Protein AF-A0A3A4PNX0-F1 (afdb_monomer)

Mean predicted aligned error: 12.11 Å

Nearest PDB structures (foldseek):
  3eq5-assembly1_A  TM=4.734E-01  e=1.212E+00  Homo sapiens
  7uhy-assembly1_B-2  TM=4.200E-01  e=1.781E+00  Homo sapiens
  4wan-assembly1_G  TM=3.927E-01  e=2.619E+00  Saccharomyces cerevisiae S288C
  2yqr-assembly1_A  TM=3.096E-01  e=2.026E+00  Homo sapiens
  1sbx-assembly1_A  TM=4.360E-01  e=8.317E+00  Homo sapiens

Solvent-accessible surface area (backbone atoms only — not comparable to full-atom values): 13296 Å² total; per-residue (Å²): 134,84,82,80,68,75,83,49,71,48,25,60,83,48,73,45,55,38,94,87,76,58,50,72,48,48,61,33,81,54,64,47,43,87,88,80,65,46,74,56,54,49,80,83,66,60,54,62,58,41,60,78,61,77,64,89,29,82,66,78,60,69,53,22,66,61,51,82,49,56,35,94,85,77,64,47,67,40,47,61,20,78,53,66,31,37,78,85,79,61,50,73,59,59,69,67,78,76,51,76,82,60,68,61,37,58,50,80,82,73,48,99,79,72,73,61,67,69,64,49,51,53,53,32,53,71,66,50,41,34,37,47,79,38,42,87,81,50,46,46,80,77,67,71,45,85,70,82,62,99,78,68,63,75,40,44,31,29,45,49,68,38,49,45,40,50,33,36,51,54,42,54,49,50,54,59,55,60,61,48,60,73,61,62,71,61,54,62,43,64,35,92,87,80,63,50,80,33,60,58,89,53,64,43,33,87,86,79,60,49,69,62,82,80,128

Secondary structure (DSSP, 8-state):
-PPP-TT-SSPPS--PBPTTT--B-TT-SSSB-TTT-PBP-HHHH--TTS--S--S--S--SSPP----B-TTT--B-TT-SSSB-TTT--B--GGGGSPSSSEEEGGGT-SSPPPHHHHHHHHHHTT---EEE-TTTHHHHH--S---TT---EEEEEGGGHHHHHHHHHHHHHHHHHHHHHHTS--EE-TTT--EE-TT-SB-TTT--B----

pLDDT: mean 84.76, std 14.97, range [39.75, 97.25]

Structure (mmCIF, N/CA/C/O backbone):
data_AF-A0A3A4PNX0-F1
#
_entry.id   AF-A0A3A4PNX0-F1
#
loop_
_atom_site.group_PDB
_atom_site.id
_atom_site.type_symbol
_atom_site.label_atom_id
_atom_site.label_alt_id
_atom_site.label_comp_id
_atom_site.label_asym_id
_atom_site.label_entity_id
_atom_site.label_seq_id
_atom_site.pdbx_PDB_ins_code
_atom_site.Cartn_x
_atom_site.Cartn_y
_atom_site.Cartn_z
_atom_site.occupancy
_atom_site.B_iso_or_equiv
_atom_site.auth_seq_id
_atom_site.auth_comp_id
_atom_site.auth_asym_id
_atom_site.auth_atom_id
_atom_site.pdbx_PDB_model_num
ATOM 1 N N . MET A 1 1 ? -4.055 12.394 -3.601 1.00 55.16 1 MET A N 1
ATOM 2 C CA . MET A 1 1 ? -4.062 11.804 -2.248 1.00 55.16 1 MET A CA 1
ATOM 3 C C . MET A 1 1 ? -5.503 11.548 -1.866 1.00 55.16 1 MET A C 1
ATOM 5 O O . MET A 1 1 ? -6.307 12.467 -1.974 1.00 55.16 1 MET A O 1
ATOM 9 N N . ILE A 1 2 ? -5.838 10.308 -1.517 1.00 64.88 2 ILE A N 1
ATOM 10 C CA . ILE A 1 2 ? -7.150 9.980 -0.953 1.00 64.88 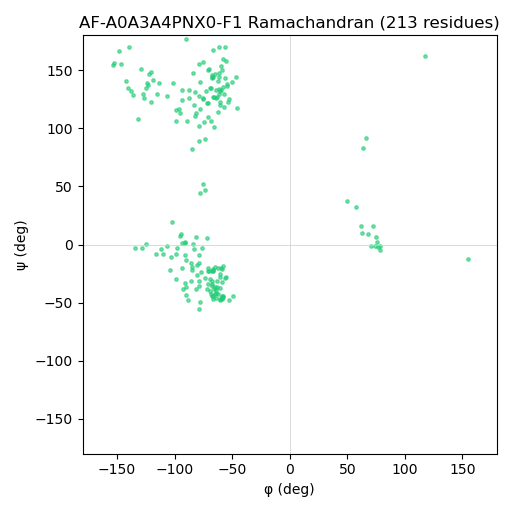2 ILE A CA 1
ATOM 11 C C . ILE A 1 2 ? -7.089 10.414 0.513 1.00 64.88 2 ILE A C 1
ATOM 13 O O . ILE A 1 2 ? -6.251 9.915 1.253 1.00 64.88 2 ILE A O 1
ATOM 17 N N . SER A 1 3 ? -7.912 11.382 0.910 1.00 74.31 3 SER A N 1
ATOM 18 C CA . SER A 1 3 ? -8.043 11.790 2.311 1.00 74.31 3 SER A CA 1
ATOM 19 C C . SER A 1 3 ? -9.251 11.061 2.887 1.00 74.31 3 SER A C 1
ATOM 21 O O . SER A 1 3 ? -10.361 11.224 2.382 1.00 74.31 3 SER A O 1
ATOM 23 N N . ILE A 1 4 ? -9.018 10.199 3.877 1.00 82.94 4 ILE A N 1
ATOM 24 C CA . ILE A 1 4 ? -10.079 9.513 4.615 1.00 82.94 4 ILE A CA 1
ATOM 25 C C . ILE A 1 4 ? -10.386 10.360 5.848 1.00 82.94 4 ILE A C 1
ATOM 27 O O . ILE A 1 4 ? -9.489 10.652 6.636 1.00 82.94 4 ILE A O 1
ATOM 31 N N . ASP A 1 5 ? -11.647 10.751 6.016 1.00 88.44 5 ASP A N 1
ATOM 32 C CA . ASP A 1 5 ? -12.107 11.389 7.247 1.00 88.44 5 ASP A CA 1
ATOM 33 C C . ASP A 1 5 ? -12.336 10.310 8.314 1.00 88.44 5 ASP A C 1
ATOM 35 O O . ASP A 1 5 ? -13.336 9.592 8.282 1.00 88.44 5 ASP A O 1
ATOM 39 N N . LEU A 1 6 ? -11.392 10.175 9.252 1.00 87.06 6 LEU A N 1
ATOM 40 C CA . LEU A 1 6 ? -11.465 9.195 10.344 1.00 87.06 6 LEU A CA 1
ATOM 41 C C . LEU A 1 6 ? -12.666 9.422 11.276 1.00 87.06 6 LEU A C 1
ATOM 43 O O . LEU A 1 6 ? -13.089 8.487 11.954 1.00 87.06 6 LEU A O 1
ATOM 47 N N . TYR A 1 7 ? -13.235 10.631 11.285 1.00 90.50 7 TYR A N 1
ATOM 48 C CA . TYR A 1 7 ? -14.398 11.002 12.091 1.00 90.50 7 TYR A CA 1
ATOM 49 C C . TYR A 1 7 ? -15.691 11.039 11.262 1.00 90.50 7 TYR A C 1
ATOM 51 O O . TYR A 1 7 ? -16.684 11.656 11.665 1.00 90.50 7 TYR A O 1
ATOM 59 N N . GLN A 1 8 ? -15.703 10.378 10.100 1.00 91.44 8 GLN A N 1
ATOM 60 C CA . GLN A 1 8 ? -16.894 10.268 9.271 1.00 91.44 8 GLN A CA 1
ATOM 61 C C . GLN A 1 8 ? -18.037 9.571 10.026 1.00 91.44 8 GLN A C 1
ATOM 63 O O . GLN A 1 8 ? -17.878 8.487 10.589 1.00 91.44 8 GLN A O 1
ATOM 68 N N . LEU A 1 9 ? -19.230 10.173 9.951 1.00 90.69 9 LEU A N 1
ATOM 69 C CA . LEU A 1 9 ? -20.482 9.602 10.443 1.00 90.69 9 LEU A CA 1
ATOM 70 C C . LEU A 1 9 ? -21.496 9.417 9.294 1.00 90.69 9 LEU A C 1
ATOM 72 O O . LEU A 1 9 ? -21.605 10.298 8.438 1.00 90.69 9 LEU A O 1
ATOM 76 N N . PRO A 1 10 ? -22.283 8.324 9.278 1.00 91.31 10 PRO A N 1
ATOM 77 C CA . PRO A 1 10 ? -22.166 7.163 10.162 1.00 91.31 10 PRO A CA 1
ATOM 78 C C . PRO A 1 10 ? -20.812 6.460 9.987 1.00 91.31 10 PRO A C 1
ATOM 80 O O . PRO A 1 10 ? -20.264 6.474 8.885 1.00 91.31 10 PRO A O 1
ATOM 83 N N . ILE A 1 11 ? -20.283 5.875 11.069 1.00 89.31 11 ILE A N 1
ATOM 84 C CA . ILE A 1 11 ? -18.974 5.203 11.059 1.00 89.31 11 ILE A CA 1
ATOM 85 C C . ILE A 1 11 ? -18.976 4.171 9.919 1.00 89.31 11 ILE A C 1
ATOM 87 O O . ILE A 1 11 ? -19.865 3.311 9.899 1.00 89.31 11 ILE A O 1
ATOM 91 N N . PRO A 1 12 ? -18.043 4.232 8.953 1.00 88.50 12 PRO A N 1
ATOM 92 C CA . PRO A 1 12 ? -18.020 3.284 7.846 1.00 88.50 12 PRO A CA 1
ATOM 93 C C . PRO A 1 12 ? -17.816 1.837 8.314 1.00 88.50 12 PRO A C 1
ATOM 95 O O . PRO A 1 12 ? -17.490 1.567 9.470 1.00 88.50 12 PRO A O 1
ATOM 98 N N . ALA A 1 13 ? -17.994 0.878 7.405 1.00 86.94 13 ALA A N 1
ATOM 99 C CA . ALA A 1 13 ? -17.835 -0.550 7.691 1.00 86.94 13 ALA A CA 1
ATOM 100 C C . ALA A 1 13 ? -16.356 -0.978 7.813 1.00 86.94 13 ALA A C 1
ATOM 102 O O . ALA A 1 13 ? -15.910 -1.920 7.164 1.00 86.94 13 ALA A O 1
ATOM 103 N N . TRP A 1 14 ? -15.589 -0.278 8.649 1.00 85.00 14 TRP A N 1
ATOM 104 C CA . TRP A 1 14 ? -14.174 -0.541 8.922 1.00 85.00 14 TRP A CA 1
ATOM 105 C C . TRP A 1 14 ? -13.948 -1.746 9.843 1.00 85.00 14 TRP A C 1
ATOM 107 O O . TRP A 1 14 ? -12.806 -2.114 10.104 1.00 85.00 14 TRP A O 1
ATOM 117 N N . ASN A 1 15 ? -15.024 -2.372 10.334 1.00 86.19 15 ASN A N 1
ATOM 118 C CA . ASN A 1 15 ? -15.002 -3.526 11.235 1.00 86.19 15 ASN A CA 1
ATOM 119 C C . ASN A 1 15 ? -14.232 -3.266 12.538 1.00 86.19 15 ASN A C 1
ATOM 121 O O . ASN A 1 15 ? -13.639 -4.176 13.111 1.00 86.19 15 ASN A O 1
ATOM 125 N N . LEU A 1 16 ? -14.264 -2.023 13.025 1.00 88.81 16 LEU A N 1
ATOM 126 C CA . LEU A 1 16 ? -13.600 -1.634 14.265 1.00 88.81 16 LEU A CA 1
ATOM 127 C C . LEU A 1 16 ? -14.399 -2.137 15.477 1.00 88.81 16 LEU A C 1
ATOM 129 O O . LEU A 1 16 ? -15.592 -1.827 15.588 1.00 88.81 16 LEU A O 1
ATOM 133 N N . PRO A 1 17 ? -13.783 -2.884 16.407 1.00 91.75 17 PRO A N 1
ATOM 134 C CA . PRO A 1 17 ? -14.402 -3.212 17.681 1.00 91.75 17 PRO A CA 1
ATOM 135 C C . PRO A 1 17 ? -14.195 -2.083 18.702 1.00 91.75 17 PRO A C 1
ATOM 137 O O . PRO A 1 17 ? -13.160 -1.421 18.740 1.00 91.75 17 PRO A O 1
ATOM 140 N N . CYS A 1 18 ? -15.162 -1.881 19.595 1.00 91.69 18 CYS A N 1
ATOM 141 C CA . CYS A 1 18 ? -14.997 -0.989 20.737 1.00 91.69 18 CYS A CA 1
ATOM 142 C C . CYS A 1 18 ? -13.888 -1.523 21.666 1.00 91.69 18 CYS A C 1
ATOM 144 O O . CYS A 1 18 ? -14.029 -2.644 22.162 1.00 91.69 18 CYS A O 1
ATOM 146 N N . PRO A 1 19 ? -12.866 -0.726 22.033 1.00 91.50 19 PRO A N 1
ATOM 147 C CA . PRO A 1 19 ? -11.743 -1.202 22.852 1.00 91.50 19 PRO A CA 1
ATOM 148 C C . PRO A 1 19 ? -12.153 -1.616 24.275 1.00 91.50 19 PRO A C 1
ATOM 150 O O . PRO A 1 19 ? -11.433 -2.349 24.942 1.00 91.50 19 PRO A O 1
ATOM 153 N N . LYS A 1 20 ? -13.315 -1.155 24.761 1.00 93.62 20 LYS A N 1
ATOM 154 C CA . LYS A 1 20 ? -13.809 -1.458 26.113 1.00 93.62 20 LYS A CA 1
ATOM 155 C C . LYS A 1 20 ? -14.681 -2.713 26.187 1.00 93.62 20 LYS A C 1
ATOM 157 O O . LYS A 1 20 ? -14.673 -3.391 27.206 1.00 93.62 20 LYS A O 1
ATOM 162 N N . CYS A 1 21 ? -15.500 -2.974 25.169 1.00 94.56 21 CYS A N 1
ATOM 163 C CA . CYS A 1 21 ? -16.540 -4.015 25.235 1.00 94.56 21 CYS A CA 1
ATOM 164 C C . CYS A 1 21 ? -16.616 -4.921 24.000 1.00 94.56 21 CYS A C 1
ATOM 166 O O . CYS A 1 21 ? -17.428 -5.837 23.981 1.00 94.56 21 CYS A O 1
ATOM 168 N N . GLY A 1 22 ? -15.812 -4.666 22.965 1.00 92.00 22 GLY A N 1
ATOM 169 C CA . GLY A 1 22 ? -15.786 -5.459 21.735 1.00 92.00 22 GLY A CA 1
ATOM 170 C C . GLY A 1 22 ? -16.941 -5.208 20.759 1.00 92.00 22 GLY A C 1
ATOM 171 O O . GLY A 1 22 ? -16.944 -5.800 19.687 1.00 92.00 22 GLY A O 1
ATOM 172 N N . TYR A 1 23 ? -17.905 -4.335 21.081 1.00 92.12 23 TYR A N 1
ATOM 173 C CA . TYR A 1 23 ? -19.038 -4.029 20.194 1.00 92.12 23 TYR A CA 1
ATOM 174 C C . TYR A 1 23 ? -18.578 -3.505 18.822 1.00 92.12 23 TYR A C 1
ATOM 176 O O . TYR A 1 23 ? -17.711 -2.635 18.759 1.00 92.12 23 TYR A O 1
ATOM 184 N N . CYS A 1 24 ? -19.178 -4.002 17.736 1.00 92.62 24 CYS A N 1
ATOM 185 C CA . CYS A 1 24 ? -18.841 -3.604 16.367 1.00 92.62 24 CYS A CA 1
ATOM 186 C C . CYS A 1 24 ? -19.339 -2.185 16.059 1.00 92.62 24 CYS A C 1
ATOM 188 O O . CYS A 1 24 ? -20.533 -1.907 16.132 1.00 92.62 24 CYS A O 1
ATOM 190 N N . LEU A 1 25 ? -18.430 -1.285 15.690 1.00 92.62 25 LEU A N 1
ATOM 191 C CA . LEU A 1 25 ? -18.717 0.145 15.548 1.00 92.62 25 LEU A CA 1
ATOM 192 C C . LEU A 1 25 ? -19.326 0.539 14.189 1.00 92.62 25 LEU A C 1
ATOM 194 O O . LEU A 1 25 ? -19.613 1.714 13.967 1.00 92.62 25 LEU A O 1
ATOM 198 N N . ASN A 1 26 ? -19.547 -0.422 13.291 1.00 92.56 26 ASN A N 1
ATOM 199 C CA . ASN A 1 26 ? -20.039 -0.179 11.935 1.00 92.56 26 ASN A CA 1
ATOM 200 C C . ASN A 1 26 ? -21.426 0.490 11.928 1.00 92.56 26 ASN A C 1
ATOM 202 O O . ASN A 1 26 ? -22.365 0.029 12.576 1.00 92.56 26 ASN A O 1
ATOM 206 N N . GLY A 1 27 ? -21.572 1.550 11.135 1.00 92.19 27 GLY A N 1
ATOM 207 C CA . GLY A 1 27 ? -22.839 2.240 10.891 1.00 92.19 27 GLY A CA 1
ATOM 208 C C . GLY A 1 27 ? -23.327 3.122 12.041 1.00 92.19 27 GLY A C 1
ATOM 209 O O . GLY A 1 27 ? -24.443 3.639 11.972 1.00 92.19 27 GLY A O 1
ATOM 210 N N . LEU A 1 28 ? -22.533 3.310 13.102 1.00 91.94 28 LEU A N 1
ATOM 211 C CA . LEU A 1 28 ? -22.957 4.124 14.237 1.00 91.94 28 LEU A CA 1
ATOM 212 C C . LEU A 1 28 ? -23.064 5.608 13.849 1.00 91.94 28 LEU A C 1
ATOM 214 O O . LEU A 1 28 ? -22.139 6.152 13.250 1.00 91.94 28 LEU A O 1
ATOM 218 N N . PRO A 1 29 ? -24.144 6.311 14.236 1.00 94.81 29 PRO A N 1
ATOM 219 C CA . PRO A 1 29 ? -24.337 7.727 13.919 1.00 94.81 29 PRO A CA 1
ATOM 220 C C . PRO A 1 29 ? -23.576 8.670 14.867 1.00 94.81 29 PRO A C 1
ATOM 222 O O . PRO A 1 29 ? -23.787 9.878 14.825 1.00 94.81 29 PRO A O 1
ATOM 225 N N . SER A 1 30 ? -22.742 8.141 15.770 1.00 94.88 30 SER A N 1
ATOM 226 C CA . SER A 1 30 ? -21.960 8.934 16.723 1.00 94.88 30 SER A CA 1
ATOM 227 C C . SER A 1 30 ? -20.688 8.205 17.154 1.00 94.88 30 SER A C 1
ATOM 229 O O . SER A 1 30 ? -20.677 6.976 17.215 1.00 94.88 30 SER A O 1
ATOM 231 N N . HIS A 1 31 ? -19.665 8.956 17.570 1.00 94.31 31 HIS A N 1
ATOM 232 C CA . HIS A 1 31 ? -18.422 8.440 18.165 1.00 94.31 31 HIS A CA 1
ATOM 233 C C . HIS A 1 31 ? -18.593 8.026 19.637 1.00 94.31 31 HIS A C 1
ATOM 235 O O . HIS A 1 31 ? -17.789 8.352 20.512 1.00 94.31 31 HIS A O 1
ATOM 241 N N . ARG A 1 32 ? -19.684 7.324 19.944 1.00 96.06 32 ARG A N 1
ATOM 242 C CA . ARG A 1 32 ? -19.970 6.784 21.272 1.00 96.06 32 ARG A CA 1
ATOM 243 C C . ARG A 1 32 ? -20.489 5.363 21.127 1.00 96.06 32 ARG A C 1
ATOM 245 O O . ARG A 1 32 ? -21.437 5.117 20.387 1.00 96.06 32 ARG A O 1
ATOM 252 N N . CYS A 1 33 ? -19.882 4.436 21.860 1.00 95.75 33 CYS A N 1
ATOM 253 C CA . CYS A 1 33 ? -20.341 3.054 21.875 1.00 95.75 33 CYS A CA 1
ATOM 254 C C . CYS A 1 33 ? -21.741 2.966 22.518 1.00 95.75 33 CYS A C 1
ATOM 256 O O . CYS A 1 33 ? -21.900 3.449 23.646 1.00 95.75 33 CYS A O 1
ATOM 258 N N . PRO A 1 34 ? -22.737 2.347 21.855 1.00 95.88 34 PRO A N 1
ATOM 259 C CA . PRO A 1 34 ? -24.092 2.227 22.394 1.00 95.88 34 PRO A CA 1
ATOM 260 C C . PRO A 1 34 ? -24.171 1.282 23.601 1.00 95.88 34 PRO A C 1
ATOM 262 O O . PRO A 1 34 ? -24.989 1.506 24.484 1.00 95.88 34 PRO A O 1
ATOM 265 N N . GLU A 1 35 ? -23.296 0.276 23.672 1.00 96.25 35 GLU A N 1
ATOM 266 C CA . GLU A 1 35 ? -23.299 -0.721 24.751 1.00 96.25 35 GLU A CA 1
ATOM 267 C C . GLU A 1 35 ? -22.678 -0.184 26.046 1.00 96.25 35 GLU A C 1
ATOM 269 O O . GLU A 1 35 ? -23.250 -0.294 27.126 1.00 96.25 35 GLU A O 1
ATOM 274 N N . CYS A 1 36 ? -21.487 0.416 25.964 1.00 96.38 36 CYS A N 1
ATOM 275 C CA . CYS A 1 36 ? -20.708 0.779 27.155 1.00 96.38 36 CYS A CA 1
ATOM 276 C C . CYS A 1 36 ? -20.583 2.289 27.398 1.00 96.38 36 CYS A C 1
ATOM 278 O O . CYS A 1 36 ? -19.955 2.703 28.380 1.00 96.38 36 CYS A O 1
ATOM 280 N N . GLY A 1 37 ? -21.115 3.113 26.489 1.00 95.69 37 GLY A N 1
ATOM 281 C CA . GLY A 1 37 ? -21.069 4.572 26.564 1.00 95.69 37 GLY A CA 1
ATOM 282 C C . GLY A 1 37 ? -19.675 5.187 26.393 1.00 95.69 37 GLY A C 1
ATOM 283 O O . GLY A 1 37 ? -19.518 6.383 26.624 1.00 95.69 37 GLY A O 1
ATOM 284 N N . GLN A 1 38 ? -18.656 4.411 26.021 1.00 95.31 38 GLN A N 1
ATOM 285 C CA . GLN A 1 38 ? -17.299 4.921 25.818 1.00 95.31 38 GLN A CA 1
ATOM 286 C C . GLN A 1 38 ? -17.272 5.922 24.655 1.00 95.31 38 GLN A C 1
ATOM 288 O O . GLN A 1 38 ? -17.817 5.632 23.589 1.00 95.31 38 GLN A O 1
ATOM 293 N N . HIS A 1 39 ? -16.626 7.075 24.858 1.00 95.25 39 HIS A N 1
ATOM 294 C CA . HIS A 1 39 ? -16.293 7.985 23.762 1.00 95.25 39 HIS A CA 1
ATOM 295 C C . HIS A 1 39 ? -15.162 7.375 22.933 1.00 95.25 39 HIS A C 1
ATOM 297 O O . HIS A 1 39 ? -14.176 6.892 23.496 1.00 95.25 39 HIS A O 1
ATOM 303 N N . LEU A 1 40 ? -15.337 7.369 21.617 1.00 92.38 40 LEU A N 1
ATOM 304 C CA . LEU A 1 40 ? -14.429 6.745 20.668 1.00 92.38 40 LEU A CA 1
ATOM 305 C C . LEU A 1 40 ? -13.525 7.831 20.095 1.00 92.38 40 LEU A C 1
ATOM 307 O O . LEU A 1 40 ? -14.001 8.771 19.465 1.00 92.38 40 LEU A O 1
ATOM 311 N N . ASP A 1 41 ? -12.235 7.712 20.368 1.00 92.38 41 ASP A N 1
ATOM 312 C CA . ASP A 1 41 ? -11.207 8.449 19.649 1.00 92.38 41 ASP A CA 1
ATOM 313 C C . ASP A 1 41 ? -10.802 7.592 18.447 1.00 92.38 41 ASP A C 1
ATOM 315 O O . ASP A 1 41 ? -10.215 6.521 18.614 1.00 92.38 41 ASP A O 1
ATOM 319 N N . MET A 1 42 ? -11.221 8.000 17.249 1.00 88.50 42 MET A N 1
ATOM 320 C CA . MET A 1 42 ? -11.063 7.181 16.047 1.00 88.50 42 MET A CA 1
ATOM 321 C C . MET A 1 42 ? -9.588 7.024 15.668 1.00 88.50 42 MET A C 1
ATOM 323 O O . MET A 1 42 ? -9.198 5.939 15.247 1.00 88.50 42 MET A O 1
ATOM 327 N N . GLU A 1 43 ? -8.755 8.040 15.905 1.00 85.94 43 GLU A N 1
ATOM 328 C CA . GLU A 1 43 ? -7.307 7.959 15.672 1.00 85.94 43 GLU A CA 1
ATOM 329 C C . GLU A 1 43 ? -6.643 6.928 16.588 1.00 85.94 43 GLU A C 1
ATOM 331 O O . GLU A 1 43 ? -5.783 6.169 16.150 1.00 85.94 43 GLU A O 1
ATOM 336 N N . ALA A 1 44 ? -7.081 6.850 17.847 1.00 85.44 44 ALA A N 1
ATOM 337 C CA . ALA A 1 44 ? -6.529 5.902 18.811 1.00 85.44 44 ALA A CA 1
ATOM 338 C C . ALA A 1 44 ? -7.025 4.457 18.612 1.00 85.44 44 ALA A C 1
ATOM 340 O O . ALA A 1 44 ? -6.387 3.517 19.089 1.00 85.44 44 ALA A O 1
ATOM 341 N N . ILE A 1 45 ? -8.187 4.267 17.978 1.00 86.69 45 ILE A N 1
ATOM 342 C CA . ILE A 1 45 ? -8.844 2.954 17.862 1.00 86.69 45 ILE A CA 1
ATOM 343 C C . ILE A 1 45 ? -8.575 2.293 16.515 1.00 86.69 45 ILE A C 1
ATOM 345 O O . ILE A 1 45 ? -8.584 1.067 16.449 1.00 86.69 45 ILE A O 1
ATOM 349 N N . VAL A 1 46 ? -8.365 3.065 15.449 1.00 85.88 46 VAL A N 1
ATOM 350 C CA . VAL A 1 46 ? -8.102 2.532 14.110 1.00 85.88 46 VAL A CA 1
ATOM 351 C C . VAL A 1 46 ? -6.701 1.911 14.071 1.00 85.88 46 VAL A C 1
ATOM 353 O O . VAL A 1 46 ? -5.710 2.639 14.111 1.00 85.88 46 VAL A O 1
ATOM 356 N N . PRO A 1 47 ? -6.569 0.575 13.980 1.00 81.69 47 PRO A N 1
ATOM 357 C CA . PRO A 1 47 ? -5.257 -0.032 13.863 1.00 81.69 47 PRO A CA 1
ATOM 358 C C . PRO A 1 47 ? -4.691 0.155 12.450 1.00 81.69 47 PRO A C 1
ATOM 360 O O . PRO A 1 47 ? -5.435 0.240 11.472 1.00 81.69 47 PRO A O 1
ATOM 363 N N . THR A 1 48 ? -3.365 0.093 12.312 1.00 80.00 48 THR A N 1
ATOM 364 C CA . THR A 1 48 ? -2.670 0.183 11.010 1.00 80.00 48 THR A CA 1
ATOM 365 C C . THR A 1 48 ? -3.065 -0.915 10.020 1.00 80.00 48 THR A C 1
ATOM 367 O O . THR A 1 48 ? -2.864 -0.763 8.820 1.00 80.00 48 THR A O 1
ATOM 370 N N . HIS A 1 49 ? -3.629 -2.025 10.500 1.00 79.88 49 HIS A N 1
ATOM 371 C CA . HIS A 1 49 ? -4.114 -3.133 9.678 1.00 79.88 49 HIS A CA 1
ATOM 372 C C . HIS A 1 49 ? -5.607 -3.030 9.325 1.00 79.88 49 HIS A C 1
ATOM 374 O O . HIS A 1 49 ? -6.135 -3.928 8.668 1.00 79.88 49 HIS A O 1
ATOM 380 N N . ALA A 1 50 ? -6.311 -1.976 9.753 1.00 83.19 50 ALA A N 1
ATOM 381 C CA . ALA A 1 50 ? -7.702 -1.776 9.367 1.00 83.19 50 ALA A CA 1
ATOM 382 C C . ALA A 1 50 ? -7.812 -1.426 7.879 1.00 83.19 50 ALA A C 1
ATOM 384 O O . ALA A 1 50 ? -7.106 -0.562 7.360 1.00 83.19 50 ALA A O 1
ATOM 385 N N . ARG A 1 51 ? -8.759 -2.070 7.193 1.00 85.88 51 ARG A N 1
ATOM 386 C CA . ARG A 1 51 ? -9.108 -1.759 5.803 1.00 85.88 51 ARG A CA 1
ATOM 387 C C . ARG A 1 51 ? -10.000 -0.521 5.764 1.00 85.88 51 ARG A C 1
ATOM 389 O O . ARG A 1 51 ? -11.222 -0.622 5.824 1.00 85.88 51 ARG A O 1
ATOM 396 N N . LEU A 1 52 ? -9.373 0.650 5.680 1.00 87.00 52 LEU A N 1
ATOM 397 C CA . LEU A 1 52 ? -10.082 1.935 5.656 1.00 87.00 52 LEU A CA 1
ATOM 398 C C . LEU A 1 52 ? -10.547 2.348 4.257 1.00 87.00 52 LEU A C 1
ATOM 400 O O . LEU A 1 52 ? -11.486 3.133 4.127 1.00 87.00 52 LEU A O 1
ATOM 404 N N . ARG A 1 53 ? -9.910 1.803 3.217 1.00 90.44 53 ARG A N 1
ATOM 405 C CA . ARG A 1 53 ? -10.264 2.013 1.811 1.00 90.44 53 ARG A CA 1
ATOM 406 C C . ARG A 1 53 ? -10.144 0.728 1.006 1.00 90.44 53 ARG A C 1
ATOM 408 O O . ARG A 1 53 ? -9.580 -0.257 1.469 1.00 90.44 53 ARG A O 1
ATOM 415 N N . GLU A 1 54 ? -10.635 0.783 -0.222 1.00 90.75 54 GLU A N 1
ATOM 416 C CA . GLU A 1 54 ? -10.341 -0.214 -1.246 1.00 90.75 54 GLU A CA 1
ATOM 417 C C . GLU A 1 54 ? -8.948 0.027 -1.866 1.00 90.75 54 GLU A C 1
ATOM 419 O O . GLU A 1 54 ? -8.453 1.166 -1.833 1.00 90.75 54 GLU A O 1
ATOM 424 N N . PRO A 1 55 ? -8.298 -1.014 -2.424 1.00 93.50 55 PRO A N 1
ATOM 425 C CA . PRO A 1 55 ? -7.070 -0.859 -3.199 1.00 93.50 55 PRO A CA 1
ATOM 426 C C . PRO A 1 55 ? -7.264 0.148 -4.334 1.00 93.50 55 PRO A C 1
ATOM 428 O O . PRO A 1 55 ? -8.292 0.143 -5.015 1.00 93.50 55 PRO A O 1
ATOM 431 N N . ALA A 1 56 ? -6.284 1.026 -4.533 1.00 94.00 56 ALA A N 1
ATOM 432 C CA . ALA A 1 56 ? -6.317 1.980 -5.638 1.00 94.00 56 ALA A CA 1
ATOM 433 C C . ALA A 1 56 ? -5.867 1.312 -6.941 1.00 94.00 56 ALA A C 1
ATOM 435 O O . ALA A 1 56 ? -6.265 1.741 -8.024 1.00 94.00 56 ALA A O 1
ATOM 436 N N . TRP A 1 57 ? -5.052 0.261 -6.819 1.00 95.31 57 TRP A N 1
ATOM 437 C CA . TRP A 1 57 ? -4.490 -0.492 -7.922 1.00 95.31 57 TRP A CA 1
ATOM 438 C C . TRP A 1 57 ? -4.788 -1.974 -7.738 1.00 95.31 57 TRP A C 1
ATOM 440 O O . TRP A 1 57 ? -4.464 -2.596 -6.731 1.00 95.31 57 TRP A O 1
ATOM 450 N N . THR A 1 58 ? -5.390 -2.557 -8.760 1.00 94.62 58 THR A N 1
ATOM 451 C CA . THR A 1 58 ? -5.784 -3.966 -8.805 1.00 94.62 58 THR A CA 1
ATOM 452 C C . THR A 1 58 ? -4.836 -4.802 -9.659 1.00 94.62 58 THR A C 1
ATOM 454 O O . THR A 1 58 ? -4.959 -6.024 -9.694 1.00 94.62 58 THR A O 1
ATOM 457 N N . GLY A 1 59 ? -3.934 -4.156 -10.407 1.00 93.44 59 GLY A N 1
ATOM 458 C CA . GLY A 1 59 ? -3.119 -4.784 -11.446 1.00 93.44 59 GLY A CA 1
ATOM 459 C C . GLY A 1 59 ? -3.894 -5.007 -12.748 1.00 93.44 59 GLY A C 1
ATOM 460 O O . GLY A 1 59 ? -3.319 -5.426 -13.754 1.00 93.44 59 GLY A O 1
ATOM 461 N N . THR A 1 60 ? -5.198 -4.712 -12.778 1.00 94.75 60 THR A N 1
ATOM 462 C CA . THR A 1 60 ? -6.034 -4.865 -13.976 1.00 94.75 60 THR A CA 1
ATOM 463 C C . THR A 1 60 ? -6.094 -3.605 -14.845 1.00 94.75 60 THR A C 1
ATOM 465 O O . THR A 1 60 ? -6.705 -3.616 -15.916 1.00 94.75 60 THR A O 1
ATOM 468 N N . GLU A 1 61 ? -5.381 -2.549 -14.468 1.00 95.38 61 GLU A N 1
ATOM 469 C CA . GLU A 1 61 ? -5.364 -1.281 -15.189 1.00 95.38 61 GLU A CA 1
ATOM 470 C C . GLU A 1 61 ? -4.623 -1.400 -16.531 1.00 95.38 61 GLU A C 1
ATOM 472 O O . GLU A 1 61 ? -3.709 -2.219 -16.694 1.00 95.38 61 GLU A O 1
ATOM 477 N N . LEU A 1 62 ? -5.052 -0.587 -17.503 1.00 93.94 62 LEU A N 1
ATOM 478 C CA . LEU A 1 62 ? -4.422 -0.393 -18.810 1.00 93.94 62 LEU A CA 1
ATOM 479 C C . LEU A 1 62 ? -4.504 1.105 -19.187 1.00 93.94 62 LEU A C 1
ATOM 481 O O . LEU A 1 62 ? -5.589 1.677 -19.067 1.00 93.94 62 LEU A O 1
ATOM 485 N N . PRO A 1 63 ? -3.425 1.744 -19.682 1.00 95.31 63 PRO A N 1
ATOM 486 C CA . PRO A 1 63 ? -2.056 1.231 -19.757 1.00 95.31 63 PRO A CA 1
ATOM 487 C C . PRO A 1 63 ? -1.536 0.799 -18.383 1.00 95.31 63 PRO A C 1
ATOM 489 O O . PRO A 1 63 ? -1.888 1.418 -17.382 1.00 95.31 63 PRO A O 1
ATOM 492 N N . LEU A 1 64 ? -0.746 -0.278 -18.332 1.00 95.69 64 LEU A N 1
ATOM 493 C CA . LEU A 1 64 ? -0.254 -0.813 -17.063 1.00 95.69 64 LEU A CA 1
ATOM 494 C C . LEU A 1 64 ? 0.590 0.259 -16.349 1.00 95.69 64 LEU A C 1
ATOM 496 O O . LEU A 1 64 ? 1.569 0.722 -16.941 1.00 95.69 64 LEU A O 1
ATOM 500 N N . PRO A 1 65 ? 0.250 0.661 -15.113 1.00 95.75 65 PRO A N 1
ATOM 501 C CA . PRO A 1 65 ? 1.086 1.563 -14.333 1.00 95.75 65 PRO A CA 1
ATOM 502 C C . PRO A 1 65 ? 2.496 1.000 -14.136 1.00 95.75 65 PRO A C 1
ATOM 504 O O . PRO A 1 65 ? 2.733 -0.205 -14.265 1.00 95.75 65 PRO A O 1
ATOM 507 N N . ASP A 1 66 ? 3.449 1.874 -13.818 1.00 94.81 66 ASP A N 1
ATOM 508 C CA .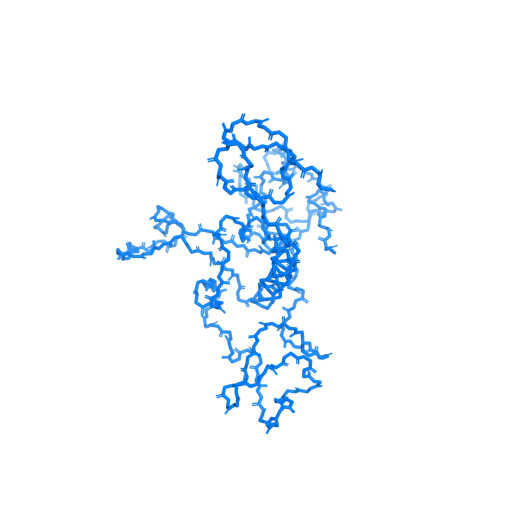 ASP A 1 66 ? 4.791 1.422 -13.472 1.00 94.81 66 ASP A CA 1
ATOM 509 C C . ASP A 1 66 ? 4.804 0.801 -12.071 1.00 94.81 66 ASP A C 1
ATOM 511 O O . ASP A 1 66 ? 4.991 1.471 -11.059 1.00 94.81 66 ASP A O 1
ATOM 515 N N . PHE A 1 67 ? 4.587 -0.509 -12.037 1.00 94.44 67 PHE A N 1
ATOM 516 C CA . PHE A 1 67 ? 4.739 -1.341 -10.848 1.00 94.44 67 PHE A CA 1
ATOM 517 C C . PHE A 1 67 ? 6.152 -1.934 -10.731 1.00 94.44 67 PHE A C 1
ATOM 519 O O . PHE A 1 67 ? 6.421 -2.714 -9.822 1.00 94.44 67 PHE A O 1
ATOM 526 N N . GLY A 1 68 ? 7.068 -1.622 -11.657 1.00 92.88 68 GLY A N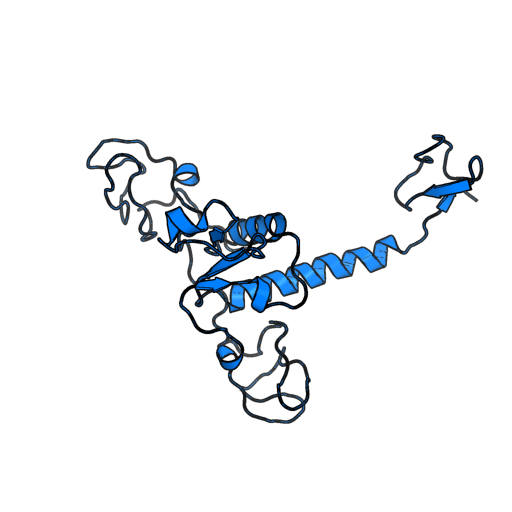 1
ATOM 527 C CA . GLY A 1 68 ? 8.384 -2.254 -11.688 1.00 92.88 68 GLY A CA 1
ATOM 528 C C . GLY A 1 68 ? 8.417 -3.704 -12.143 1.00 92.88 68 GLY A C 1
ATOM 529 O O . GLY A 1 68 ? 9.403 -4.391 -11.881 1.00 92.88 68 GLY A O 1
ATOM 530 N N . LEU A 1 69 ? 7.346 -4.183 -12.771 1.00 93.88 69 LEU A N 1
ATOM 531 C CA . LEU A 1 69 ? 7.262 -5.547 -13.280 1.00 93.88 69 LEU A CA 1
ATOM 532 C C . LEU A 1 69 ? 8.041 -5.671 -14.592 1.00 93.88 69 LEU A C 1
ATOM 534 O O . LEU A 1 69 ? 7.965 -4.798 -15.464 1.00 93.88 69 LEU A O 1
ATOM 538 N N . HIS A 1 70 ? 8.739 -6.790 -14.754 1.00 95.12 70 HIS A N 1
ATOM 539 C CA . HIS A 1 70 ? 9.537 -7.098 -15.938 1.00 95.12 70 HIS A CA 1
ATOM 540 C C . HIS A 1 70 ? 9.033 -8.382 -16.589 1.00 95.12 70 HIS A C 1
ATOM 542 O O . HIS A 1 70 ? 8.518 -9.274 -15.928 1.00 95.12 70 HIS A O 1
ATOM 548 N N . CYS A 1 71 ? 9.157 -8.484 -17.908 1.00 96.19 71 CYS A N 1
ATOM 549 C CA . CYS A 1 71 ? 8.765 -9.695 -18.613 1.00 96.19 71 CYS A CA 1
ATOM 550 C C . CYS A 1 71 ? 9.740 -10.839 -18.307 1.00 96.19 71 CYS A C 1
ATOM 552 O O . CYS A 1 71 ? 10.899 -10.758 -18.705 1.00 96.19 71 CYS A O 1
ATOM 554 N N . ASP A 1 72 ? 9.253 -11.958 -17.770 1.00 94.44 72 ASP A N 1
ATOM 555 C CA . ASP A 1 72 ? 10.074 -13.154 -17.489 1.00 94.44 72 ASP A CA 1
ATOM 556 C C . ASP A 1 72 ? 10.793 -13.735 -18.715 1.00 94.44 72 ASP A C 1
ATOM 558 O O . ASP A 1 72 ? 11.726 -14.523 -18.599 1.00 94.44 72 ASP A O 1
ATOM 562 N N . SER A 1 73 ? 10.341 -13.384 -19.923 1.00 95.19 73 SER A N 1
ATOM 563 C CA . SER A 1 73 ? 10.901 -13.917 -21.164 1.00 95.19 73 SER A CA 1
ATOM 564 C C . SER A 1 73 ? 12.010 -13.069 -21.766 1.00 95.19 73 SER A C 1
ATOM 566 O O . SER A 1 73 ? 12.914 -13.624 -22.380 1.00 95.19 73 SER A O 1
ATOM 568 N N . CYS A 1 74 ? 11.897 -11.742 -21.703 1.00 96.38 74 CYS A N 1
ATOM 569 C CA . CYS A 1 74 ? 12.838 -10.833 -22.366 1.00 96.38 74 CYS A CA 1
ATOM 570 C C . CYS A 1 74 ? 13.418 -9.762 -21.436 1.00 96.38 74 CYS A C 1
ATOM 572 O O . CYS A 1 74 ? 14.225 -8.957 -21.887 1.00 96.38 74 CYS A O 1
ATOM 574 N N . GLY A 1 75 ? 12.987 -9.714 -20.174 1.00 95.31 75 GLY A N 1
ATOM 575 C CA . GLY A 1 75 ? 13.416 -8.733 -19.178 1.00 95.31 75 GLY A CA 1
ATOM 576 C C . GLY A 1 75 ? 12.911 -7.309 -19.413 1.00 95.31 75 GLY A C 1
ATOM 577 O O . GLY A 1 75 ? 13.208 -6.431 -18.614 1.00 95.31 75 GLY A O 1
ATOM 578 N N . ALA A 1 76 ? 12.157 -7.043 -20.486 1.00 96.06 76 ALA A N 1
ATOM 579 C CA . ALA A 1 76 ? 11.665 -5.697 -20.770 1.00 96.06 76 ALA A CA 1
ATOM 580 C C . ALA A 1 76 ? 10.625 -5.245 -19.725 1.00 96.06 76 ALA A C 1
ATOM 582 O O . ALA A 1 76 ? 9.808 -6.073 -19.300 1.00 96.06 76 ALA A O 1
ATOM 583 N N . PRO A 1 77 ? 10.601 -3.951 -19.349 1.00 96.06 77 PRO A N 1
ATOM 584 C CA . PRO A 1 77 ? 9.607 -3.423 -18.423 1.00 96.06 77 PRO A CA 1
ATOM 585 C C . PRO A 1 77 ? 8.198 -3.569 -19.007 1.00 96.06 77 PRO A C 1
ATOM 587 O O . PRO A 1 77 ? 7.972 -3.379 -20.206 1.00 96.06 77 PRO A O 1
ATOM 590 N N . LEU A 1 78 ? 7.245 -3.922 -18.147 1.00 96.19 78 LEU A N 1
ATOM 591 C CA . LEU A 1 78 ? 5.838 -4.092 -18.519 1.00 96.19 78 LEU A CA 1
ATOM 592 C C . LEU A 1 78 ? 5.020 -2.803 -18.344 1.00 96.19 78 LEU A C 1
ATOM 594 O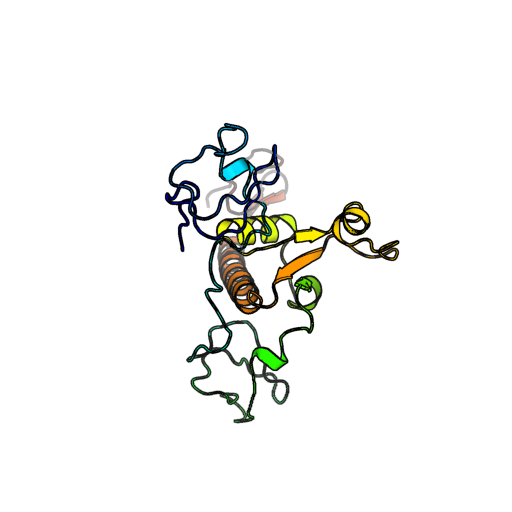 O . LEU A 1 78 ? 3.874 -2.743 -18.793 1.00 96.19 78 LEU A O 1
ATOM 598 N N . ALA A 1 79 ? 5.607 -1.774 -17.728 1.00 96.12 79 ALA A N 1
ATOM 599 C CA . ALA A 1 79 ? 5.008 -0.453 -17.584 1.00 96.12 79 ALA A CA 1
ATOM 600 C C . ALA A 1 79 ? 4.583 0.123 -18.949 1.00 96.12 79 ALA A C 1
ATOM 602 O O . ALA A 1 79 ? 5.283 -0.005 -19.954 1.00 96.12 79 ALA A O 1
ATOM 603 N N . GLY A 1 80 ? 3.409 0.749 -18.992 1.00 95.56 80 GLY A N 1
ATOM 604 C CA . GLY A 1 80 ? 2.818 1.323 -20.200 1.00 95.56 80 GLY A CA 1
ATOM 605 C C . GLY A 1 80 ? 2.207 0.303 -21.166 1.00 95.56 80 GLY A C 1
ATOM 606 O O . GLY A 1 80 ? 1.705 0.698 -22.219 1.00 95.56 80 GLY A O 1
ATOM 607 N N . ALA A 1 81 ? 2.202 -0.996 -20.842 1.00 95.38 81 ALA A N 1
ATOM 608 C CA . ALA A 1 81 ? 1.560 -1.998 -21.687 1.00 95.38 81 ALA A CA 1
ATOM 609 C C . ALA A 1 81 ? 0.057 -1.700 -21.838 1.00 95.38 81 ALA A C 1
ATOM 611 O O . ALA A 1 81 ? -0.691 -1.685 -20.864 1.00 95.38 81 ALA A O 1
ATOM 612 N N . VAL A 1 82 ? -0.397 -1.484 -23.076 1.00 96.94 82 VAL A N 1
ATOM 613 C CA . VAL A 1 82 ? -1.809 -1.194 -23.411 1.00 96.94 82 VAL A CA 1
ATOM 614 C C . VAL A 1 82 ? -2.677 -2.451 -23.544 1.00 96.94 82 VAL A C 1
ATOM 616 O O . VAL A 1 82 ? -3.880 -2.370 -23.764 1.00 96.94 82 VAL A O 1
ATOM 619 N N . GLN A 1 83 ? -2.063 -3.627 -23.425 1.00 96.38 83 GLN A N 1
ATOM 620 C CA . GLN A 1 83 ? -2.700 -4.939 -23.491 1.00 96.38 83 GLN A CA 1
ATOM 621 C C . GLN A 1 83 ? -1.939 -5.922 -22.589 1.00 96.38 83 GLN A C 1
ATOM 623 O O . GLN A 1 83 ? -0.800 -5.659 -22.208 1.00 96.38 83 GLN A O 1
ATOM 628 N N . ARG A 1 84 ? -2.523 -7.092 -22.295 1.00 96.25 84 ARG A N 1
ATOM 629 C CA . ARG A 1 84 ? -1.900 -8.179 -21.501 1.00 96.25 84 ARG A CA 1
ATOM 630 C C . ARG A 1 84 ? -0.819 -8.946 -22.271 1.00 96.25 84 ARG A C 1
ATOM 632 O O . ARG A 1 84 ? -0.821 -10.174 -22.339 1.00 96.25 84 ARG A O 1
ATOM 639 N N . ARG A 1 85 ? 0.071 -8.208 -22.930 1.00 97.25 85 ARG A N 1
ATOM 640 C CA . ARG A 1 85 ? 1.215 -8.715 -23.687 1.00 97.25 85 ARG A CA 1
ATOM 641 C C . ARG A 1 85 ? 2.400 -7.791 -23.487 1.00 97.25 85 ARG A C 1
ATOM 643 O O . ARG A 1 85 ? 2.234 -6.574 -23.487 1.00 97.25 85 ARG A O 1
ATOM 650 N N . CYS A 1 86 ? 3.585 -8.373 -23.354 1.00 97.06 86 CYS A N 1
ATOM 651 C CA . CYS A 1 86 ? 4.815 -7.606 -23.257 1.00 97.06 86 CYS A CA 1
ATOM 652 C C . CYS A 1 86 ? 4.963 -6.697 -24.494 1.00 97.06 86 CYS A C 1
ATOM 654 O O . CYS A 1 86 ? 4.863 -7.203 -25.617 1.00 97.06 86 CYS A O 1
ATOM 656 N N . PRO A 1 87 ? 5.231 -5.390 -24.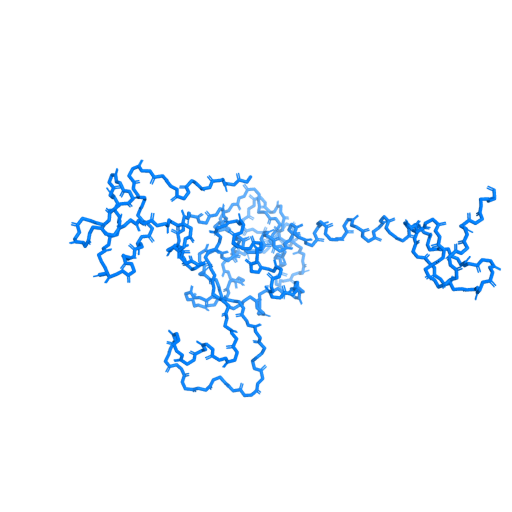322 1.00 94.94 87 PRO A N 1
ATOM 657 C CA . PRO A 1 87 ? 5.368 -4.460 -25.442 1.00 94.94 87 PRO A CA 1
ATOM 658 C C . PRO A 1 87 ? 6.596 -4.747 -26.321 1.00 94.94 87 PRO A C 1
ATOM 660 O O . PRO A 1 87 ? 6.595 -4.385 -27.492 1.00 94.94 87 PRO A O 1
ATOM 663 N N . ALA A 1 88 ? 7.620 -5.423 -25.786 1.00 96.25 88 ALA A N 1
ATOM 664 C CA . ALA A 1 88 ? 8.844 -5.745 -26.519 1.00 96.25 88 ALA A CA 1
ATOM 665 C C . ALA A 1 88 ? 8.769 -7.080 -27.282 1.00 96.25 88 ALA A C 1
ATOM 667 O O . ALA A 1 88 ? 9.137 -7.139 -28.450 1.00 96.25 88 ALA A O 1
ATOM 668 N N . CYS A 1 89 ? 8.310 -8.163 -26.639 1.00 96.81 89 CYS A N 1
ATOM 669 C CA . CYS A 1 89 ? 8.327 -9.510 -27.235 1.00 96.81 89 CYS A CA 1
ATOM 670 C C . CYS A 1 89 ? 6.941 -10.074 -27.593 1.00 96.81 89 CYS A C 1
ATOM 672 O O . CYS A 1 89 ? 6.849 -11.144 -28.188 1.00 96.81 89 CYS A O 1
ATOM 674 N N . GLY A 1 90 ? 5.848 -9.404 -27.208 1.00 96.44 90 GLY A N 1
ATOM 675 C CA . GLY A 1 90 ? 4.473 -9.831 -27.500 1.00 96.44 90 GLY A CA 1
ATOM 676 C C . GLY A 1 90 ? 3.954 -11.023 -26.679 1.00 96.44 90 GLY A C 1
ATOM 677 O O . GLY A 1 90 ? 2.788 -11.415 -26.836 1.00 96.44 90 GLY A O 1
ATOM 678 N N . ARG A 1 91 ? 4.780 -11.595 -25.790 1.00 96.75 91 ARG A N 1
ATOM 679 C CA . ARG A 1 91 ? 4.394 -12.718 -24.924 1.00 96.75 91 ARG A CA 1
ATOM 680 C C . ARG A 1 91 ? 3.238 -12.309 -24.001 1.00 96.75 91 ARG A C 1
ATOM 682 O O . ARG A 1 91 ? 3.302 -11.217 -23.430 1.00 96.75 91 ARG A O 1
ATOM 689 N N . PRO A 1 92 ? 2.187 -13.137 -23.859 1.00 97.19 92 PRO A N 1
ATOM 690 C CA . PRO A 1 92 ? 1.130 -12.867 -22.894 1.00 97.19 92 PRO A CA 1
ATOM 691 C C . PRO A 1 92 ? 1.683 -12.923 -21.468 1.00 97.19 92 PRO A C 1
ATOM 693 O O . PRO A 1 92 ? 2.589 -13.708 -21.191 1.00 97.19 92 PRO A O 1
ATOM 696 N N . PHE A 1 93 ? 1.136 -12.097 -20.585 1.00 96.38 93 PHE A N 1
ATOM 697 C CA . PHE A 1 93 ? 1.470 -12.103 -19.162 1.00 96.38 93 PHE A CA 1
ATOM 698 C C . PHE A 1 93 ? 0.241 -11.726 -18.334 1.00 96.38 93 PHE A C 1
ATOM 700 O O . PHE A 1 93 ? -0.640 -11.006 -18.822 1.00 96.38 93 PHE A O 1
ATOM 707 N N . SER A 1 94 ? 0.207 -12.165 -17.079 1.00 95.56 94 SER A N 1
ATOM 708 C CA . SER A 1 94 ? -0.722 -11.662 -16.074 1.00 95.56 94 SER A CA 1
ATOM 709 C C . SER A 1 94 ? 0.067 -10.964 -14.961 1.00 95.56 94 SER A C 1
ATOM 711 O O . SER A 1 94 ? 1.004 -11.549 -14.429 1.00 95.56 94 SER A O 1
ATOM 713 N N . PRO A 1 95 ? -0.283 -9.724 -14.566 1.00 94.00 95 PRO A N 1
ATOM 714 C CA . PRO A 1 95 ? 0.333 -9.063 -13.411 1.00 94.00 95 PRO A CA 1
ATOM 715 C C . PRO A 1 95 ? 0.238 -9.877 -12.117 1.00 94.00 95 PRO A C 1
ATOM 717 O O . PRO A 1 95 ? 1.096 -9.756 -11.251 1.00 94.00 95 PRO A O 1
ATOM 720 N N . PHE A 1 96 ? -0.788 -10.722 -11.994 1.00 93.81 96 PHE A N 1
ATOM 721 C CA . PHE A 1 96 ? -0.976 -11.589 -10.834 1.00 93.81 96 PHE A CA 1
ATOM 722 C C . PHE A 1 96 ? 0.035 -12.736 -10.766 1.00 93.81 96 PHE A C 1
ATOM 724 O O . PHE A 1 96 ? 0.249 -13.246 -9.675 1.00 93.81 96 PHE A O 1
ATOM 731 N N . ASP A 1 97 ? 0.687 -13.097 -11.878 1.00 93.38 97 ASP A N 1
ATOM 732 C CA . ASP A 1 97 ? 1.730 -14.135 -11.889 1.00 93.38 97 ASP A CA 1
ATOM 733 C C . ASP A 1 97 ? 2.974 -13.693 -11.092 1.00 93.38 97 ASP A C 1
ATOM 735 O O . ASP A 1 97 ? 3.756 -14.525 -10.646 1.00 93.38 97 ASP A O 1
ATOM 739 N N . PHE A 1 98 ? 3.142 -12.380 -10.890 1.00 91.56 98 PHE A N 1
ATOM 740 C CA . PHE A 1 98 ? 4.235 -11.786 -10.114 1.00 91.56 98 PHE A CA 1
ATOM 741 C C . PHE A 1 98 ? 3.899 -11.619 -8.629 1.00 91.56 98 PHE A C 1
ATOM 743 O O . PHE A 1 98 ? 4.784 -11.329 -7.825 1.00 91.56 98 PHE A O 1
ATOM 750 N N . ARG A 1 99 ? 2.622 -11.759 -8.257 1.00 93.19 99 ARG A N 1
ATOM 751 C CA . ARG A 1 99 ? 2.176 -11.590 -6.875 1.00 93.19 99 ARG A CA 1
ATOM 752 C C . ARG A 1 99 ? 2.502 -12.860 -6.081 1.00 93.19 99 ARG A C 1
ATOM 754 O O . ARG A 1 99 ? 2.072 -13.931 -6.502 1.00 93.19 99 ARG A O 1
ATOM 761 N N . PRO A 1 100 ? 3.182 -12.765 -4.925 1.00 91.19 100 PRO A N 1
ATOM 762 C CA . PRO A 1 100 ? 3.369 -13.917 -4.049 1.00 91.19 100 PRO A CA 1
ATOM 763 C C . PRO A 1 100 ? 2.043 -14.521 -3.582 1.00 91.19 100 PRO A C 1
ATOM 765 O O . PRO A 1 100 ? 1.047 -13.815 -3.408 1.00 91.19 100 PRO A O 1
ATOM 768 N N . ASP A 1 101 ? 2.054 -15.826 -3.328 1.00 87.75 101 ASP A N 1
ATOM 769 C CA . ASP A 1 101 ? 0.911 -16.524 -2.750 1.00 87.75 101 ASP A CA 1
ATOM 770 C C . ASP A 1 101 ? 0.689 -16.133 -1.281 1.00 87.75 101 ASP A C 1
ATOM 772 O O . ASP A 1 101 ? 1.629 -15.845 -0.537 1.00 87.75 101 ASP A O 1
ATOM 776 N N . GLY A 1 102 ? -0.571 -16.195 -0.847 1.00 87.94 102 GLY A N 1
ATOM 777 C CA . GLY A 1 102 ? -0.988 -15.921 0.528 1.00 87.94 102 GLY A CA 1
ATOM 778 C C . GLY A 1 102 ? -1.935 -14.730 0.641 1.00 87.94 102 GLY A C 1
ATOM 779 O O . GLY A 1 102 ? -2.057 -13.916 -0.267 1.00 87.94 102 GLY A O 1
ATOM 780 N N . GLU A 1 103 ? -2.639 -14.647 1.770 1.00 89.25 103 GLU A N 1
ATOM 781 C CA . GLU A 1 103 ? -3.540 -13.526 2.072 1.00 89.25 103 GLU A CA 1
ATOM 782 C C . GLU A 1 103 ? -2.768 -12.291 2.558 1.00 89.25 103 GLU A C 1
ATOM 784 O O . GLU A 1 103 ? -3.161 -11.162 2.274 1.00 89.25 103 GLU A O 1
ATOM 789 N N . TRP A 1 104 ? -1.639 -12.511 3.237 1.00 90.44 104 TRP A N 1
ATOM 790 C CA . TRP A 1 104 ? -0.722 -11.481 3.716 1.00 90.44 104 TRP A CA 1
ATOM 791 C C . TRP A 1 104 ? 0.656 -11.701 3.106 1.00 90.44 104 TRP A C 1
ATOM 793 O O . TRP A 1 104 ? 1.254 -12.764 3.266 1.00 90.44 104 TRP A O 1
ATOM 803 N N . ILE A 1 105 ? 1.162 -10.685 2.417 1.00 91.56 105 ILE A N 1
ATOM 804 C CA . ILE A 1 105 ? 2.391 -10.751 1.633 1.00 91.56 105 ILE A CA 1
ATOM 805 C C . ILE A 1 105 ? 3.497 -9.990 2.360 1.00 91.56 105 ILE A C 1
ATOM 807 O O . ILE A 1 105 ? 3.327 -8.822 2.712 1.00 91.56 105 ILE A O 1
ATOM 811 N N . ALA A 1 106 ? 4.643 -10.647 2.554 1.00 90.94 106 ALA A N 1
ATOM 812 C CA . ALA A 1 106 ? 5.843 -10.022 3.099 1.00 90.94 106 ALA A CA 1
ATOM 813 C C . ALA A 1 106 ? 6.520 -9.134 2.044 1.00 90.94 106 ALA A C 1
ATOM 815 O O . ALA A 1 106 ? 6.886 -9.604 0.963 1.00 90.94 106 ALA A O 1
ATOM 816 N N . LEU A 1 107 ? 6.751 -7.861 2.369 1.00 89.19 107 LEU A N 1
ATOM 817 C CA . LEU A 1 107 ? 7.343 -6.914 1.418 1.00 89.19 107 LEU A CA 1
ATOM 818 C C . LEU A 1 107 ? 8.796 -7.239 1.067 1.00 89.19 107 LEU A C 1
ATOM 820 O O . LEU A 1 107 ? 9.211 -7.000 -0.064 1.00 89.19 107 LEU A O 1
ATOM 824 N N . SER A 1 108 ? 9.549 -7.828 1.998 1.00 84.12 108 SER A N 1
ATOM 825 C CA . SER A 1 108 ? 10.970 -8.161 1.827 1.00 84.12 108 SER A CA 1
ATOM 826 C C . SER A 1 108 ? 11.260 -9.105 0.656 1.00 84.12 108 SER A C 1
ATOM 828 O O . SER A 1 108 ? 12.383 -9.117 0.165 1.00 84.12 108 SER A O 1
ATOM 830 N N . GLY A 1 109 ? 10.269 -9.871 0.187 1.00 79.00 109 GLY A N 1
ATOM 831 C CA . GLY A 1 109 ? 10.391 -10.737 -0.991 1.00 79.00 109 GLY A CA 1
ATOM 832 C C . GLY A 1 109 ? 9.845 -10.140 -2.292 1.00 79.00 109 GLY A C 1
ATOM 833 O O . GLY A 1 109 ? 9.916 -10.798 -3.324 1.00 79.00 109 GLY A O 1
ATOM 834 N N . CYS A 1 110 ? 9.265 -8.938 -2.256 1.00 81.06 110 CYS A N 1
ATOM 835 C CA . CYS A 1 110 ? 8.508 -8.373 -3.380 1.00 81.06 110 CYS A CA 1
ATOM 836 C C . CYS A 1 110 ? 9.253 -7.287 -4.155 1.00 81.06 110 CYS A C 1
ATOM 838 O O . CYS A 1 110 ? 8.881 -6.984 -5.287 1.00 81.06 110 CYS A O 1
ATOM 840 N N . VAL A 1 111 ? 10.244 -6.649 -3.532 1.00 81.69 111 VAL A N 1
ATOM 841 C CA . VAL A 1 111 ? 10.953 -5.503 -4.103 1.00 81.69 111 VAL A CA 1
A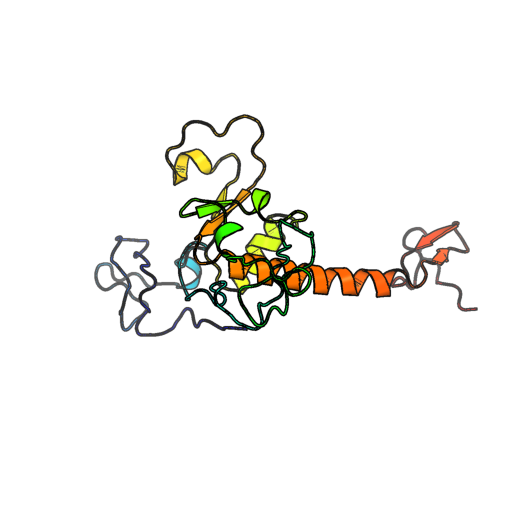TOM 842 C C . VAL A 1 111 ? 12.442 -5.651 -3.822 1.00 81.69 111 VAL A C 1
ATOM 844 O O . VAL A 1 111 ? 12.831 -5.880 -2.680 1.00 81.69 111 VAL A O 1
ATOM 847 N N . ASP A 1 112 ? 13.268 -5.469 -4.852 1.00 76.44 112 ASP A N 1
ATOM 848 C CA . ASP A 1 112 ? 14.726 -5.620 -4.764 1.00 76.44 112 ASP A CA 1
ATOM 849 C C . ASP A 1 112 ? 15.374 -4.652 -3.762 1.00 76.44 112 ASP A C 1
ATOM 851 O O . ASP A 1 112 ? 16.327 -4.999 -3.066 1.00 76.44 112 ASP A O 1
ATOM 855 N N . THR A 1 113 ? 14.860 -3.422 -3.687 1.00 79.75 113 THR A N 1
ATOM 856 C CA . THR A 1 113 ? 15.369 -2.371 -2.802 1.00 79.75 113 THR A CA 1
ATOM 857 C C . THR A 1 113 ? 14.220 -1.734 -2.044 1.00 79.75 113 THR A C 1
ATOM 859 O O . THR A 1 113 ? 13.425 -0.984 -2.616 1.00 79.75 113 THR A O 1
ATOM 862 N N . LEU A 1 114 ? 14.150 -2.021 -0.749 1.00 79.81 114 LEU A N 1
ATOM 863 C CA . LEU A 1 114 ? 13.196 -1.405 0.159 1.00 79.81 114 LEU A CA 1
ATOM 864 C C . LEU A 1 114 ? 13.873 -0.306 0.989 1.00 79.81 114 LEU A C 1
ATOM 866 O O . LEU A 1 114 ? 14.998 -0.507 1.456 1.00 79.81 114 LEU A O 1
ATOM 870 N N . PRO A 1 115 ? 13.199 0.837 1.210 1.00 81.56 115 PRO A N 1
ATOM 871 C CA . PRO A 1 115 ? 13.584 1.756 2.272 1.00 81.56 115 PRO A CA 1
ATOM 872 C C . PRO A 1 115 ? 13.625 1.080 3.653 1.00 81.56 115 PRO A C 1
ATOM 874 O O . PRO A 1 115 ? 13.110 -0.028 3.823 1.00 81.56 115 PRO A O 1
ATOM 877 N N . PRO A 1 116 ? 14.168 1.767 4.675 1.00 86.25 116 PRO A N 1
ATOM 878 C CA . PRO A 1 116 ? 14.016 1.340 6.060 1.00 86.25 116 PRO A CA 1
ATOM 879 C C . PRO A 1 116 ? 12.548 1.057 6.408 1.00 86.25 116 PRO A C 1
ATOM 881 O O . PRO A 1 116 ? 11.654 1.809 6.014 1.00 86.25 116 PRO A O 1
ATOM 884 N N . THR A 1 117 ? 12.314 -0.007 7.180 1.00 86.38 117 THR A N 1
ATOM 885 C CA . THR A 1 117 ? 10.981 -0.491 7.577 1.00 86.38 117 THR A CA 1
ATOM 886 C C . THR A 1 117 ? 10.092 0.620 8.137 1.00 86.38 117 THR A C 1
ATOM 888 O O . THR A 1 117 ? 8.939 0.734 7.733 1.00 86.38 117 THR A O 1
ATOM 891 N N . SER A 1 118 ? 10.628 1.475 9.014 1.00 85.75 118 SER A N 1
ATOM 892 C CA . SER A 1 118 ? 9.883 2.598 9.597 1.00 85.75 118 SER A CA 1
ATOM 893 C C . SER A 1 118 ? 9.353 3.558 8.533 1.00 85.75 118 SER A C 1
ATOM 895 O O . SER A 1 118 ? 8.172 3.878 8.526 1.00 85.75 118 SER A O 1
ATOM 897 N N . LEU A 1 119 ? 10.197 3.936 7.571 1.00 88.00 119 LEU A N 1
ATOM 898 C CA . LEU A 1 119 ? 9.825 4.871 6.514 1.00 88.00 119 LEU A CA 1
ATOM 899 C C . LEU A 1 119 ? 8.743 4.294 5.590 1.00 88.00 119 LEU A C 1
ATOM 901 O O . LEU A 1 119 ? 7.849 5.019 5.156 1.00 88.00 119 LEU A O 1
ATOM 905 N N . ILE A 1 120 ? 8.808 2.993 5.282 1.00 89.94 120 ILE A N 1
ATOM 906 C CA . ILE A 1 120 ? 7.752 2.327 4.505 1.00 89.94 120 ILE A CA 1
ATOM 907 C C . ILE A 1 120 ? 6.456 2.278 5.306 1.00 89.94 120 ILE A C 1
ATOM 909 O O . ILE A 1 120 ? 5.407 2.592 4.754 1.00 89.94 120 ILE A O 1
ATOM 913 N N . ALA A 1 121 ? 6.519 1.882 6.579 1.00 90.38 121 ALA A N 1
ATOM 914 C CA . ALA A 1 121 ? 5.343 1.781 7.436 1.00 90.38 121 ALA A CA 1
ATOM 915 C C . ALA A 1 121 ? 4.616 3.131 7.544 1.00 90.38 121 ALA A C 1
ATOM 917 O O . ALA A 1 121 ? 3.408 3.183 7.317 1.00 90.38 121 ALA A O 1
ATOM 918 N N . ASP A 1 122 ? 5.357 4.222 7.757 1.00 89.50 122 ASP A N 1
ATOM 919 C CA . ASP A 1 122 ? 4.806 5.581 7.796 1.00 89.50 122 ASP A CA 1
ATOM 920 C C . ASP A 1 122 ? 4.102 5.933 6.477 1.00 89.50 122 ASP A C 1
ATOM 922 O O . ASP A 1 122 ? 2.955 6.376 6.466 1.00 89.50 122 ASP A O 1
ATOM 926 N N . ARG A 1 123 ? 4.731 5.645 5.330 1.00 90.62 123 ARG A N 1
ATOM 927 C CA . ARG A 1 123 ? 4.125 5.919 4.016 1.00 90.62 123 ARG A CA 1
ATOM 928 C C . ARG A 1 123 ? 2.902 5.049 3.722 1.00 90.62 123 ARG A C 1
ATOM 930 O O . ARG A 1 123 ? 1.965 5.520 3.076 1.00 90.62 123 ARG A O 1
ATOM 937 N N . LEU A 1 124 ? 2.897 3.791 4.165 1.00 92.44 124 LEU A N 1
ATOM 938 C CA . LEU A 1 124 ? 1.723 2.922 4.063 1.00 92.44 124 LEU A CA 1
ATOM 939 C C . LEU A 1 124 ? 0.581 3.471 4.923 1.00 92.44 124 LEU A C 1
ATOM 941 O O . LEU A 1 124 ? -0.548 3.530 4.438 1.00 92.44 124 LEU A O 1
ATOM 945 N N . ALA A 1 125 ? 0.875 3.928 6.144 1.00 89.50 125 ALA A N 1
ATOM 946 C CA . ALA A 1 125 ? -0.096 4.575 7.022 1.00 89.50 125 ALA A CA 1
ATOM 947 C C . ALA A 1 125 ? -0.678 5.850 6.386 1.00 89.50 125 ALA A C 1
ATOM 949 O O . ALA A 1 125 ? -1.899 5.985 6.318 1.00 89.50 125 ALA A O 1
ATOM 950 N N . ASP A 1 126 ? 0.169 6.718 5.824 1.00 90.00 126 ASP A N 1
ATOM 951 C CA . ASP A 1 126 ? -0.241 7.957 5.142 1.00 90.00 126 ASP A CA 1
ATOM 952 C C . ASP A 1 126 ? -1.181 7.707 3.953 1.00 90.00 126 ASP A C 1
ATOM 954 O O . ASP A 1 126 ? -2.035 8.532 3.627 1.00 90.00 126 ASP A O 1
ATOM 958 N N . GLN A 1 127 ? -1.009 6.576 3.262 1.00 90.88 127 GLN A N 1
ATOM 959 C CA . GLN A 1 127 ? -1.869 6.164 2.149 1.00 90.88 127 GLN A CA 1
ATOM 960 C C . GLN A 1 127 ? -2.996 5.222 2.584 1.00 90.88 127 GLN A C 1
ATOM 962 O O . GLN A 1 127 ? -3.679 4.659 1.721 1.00 90.88 127 GLN A O 1
ATOM 967 N N . TYR A 1 128 ? -3.190 5.031 3.892 1.00 91.00 128 TYR A N 1
ATOM 968 C CA . TYR A 1 128 ? -4.171 4.120 4.479 1.00 91.00 128 TYR A CA 1
ATOM 969 C C . TYR A 1 128 ? -4.113 2.705 3.874 1.00 91.00 128 TYR A C 1
ATOM 971 O O . TYR A 1 128 ? -5.144 2.075 3.628 1.00 91.00 128 TYR A O 1
ATOM 979 N N . VAL A 1 129 ? -2.901 2.228 3.572 1.00 93.06 129 VAL A N 1
ATOM 980 C CA . VAL A 1 129 ? -2.642 0.849 3.152 1.00 93.06 129 VAL A CA 1
ATOM 981 C C . VAL A 1 129 ? -2.539 -0.014 4.410 1.00 93.06 129 VAL A C 1
ATOM 983 O O . VAL A 1 129 ? -1.650 0.230 5.237 1.00 93.06 129 VAL A O 1
ATOM 986 N N . PRO A 1 130 ? -3.409 -1.028 4.569 1.00 92.38 130 PRO A N 1
ATOM 987 C CA . PRO A 1 130 ? -3.372 -1.889 5.737 1.00 92.38 130 PRO A CA 1
ATOM 988 C C . PRO A 1 130 ? -2.038 -2.623 5.818 1.00 92.38 130 PRO A C 1
ATOM 990 O O . PRO A 1 130 ? -1.603 -3.236 4.840 1.00 92.38 130 PRO A O 1
ATOM 993 N N . HIS A 1 131 ? -1.390 -2.578 6.977 1.00 92.81 131 HIS A N 1
ATOM 994 C CA . HIS A 1 131 ? -0.117 -3.259 7.169 1.00 92.81 131 HIS A CA 1
ATOM 995 C C . HIS A 1 131 ? 0.130 -3.664 8.622 1.00 92.81 131 HIS A C 1
ATOM 997 O O . HIS A 1 131 ? -0.403 -3.081 9.573 1.00 92.81 131 HIS A O 1
ATOM 1003 N N . VAL A 1 132 ? 0.984 -4.673 8.776 1.00 89.88 132 VAL A N 1
ATOM 1004 C CA . VAL A 1 132 ? 1.491 -5.152 10.062 1.00 89.88 132 VAL A CA 1
ATOM 1005 C C . VAL A 1 132 ? 3.010 -5.187 9.995 1.00 89.88 132 VAL A C 1
ATOM 1007 O O . VAL A 1 132 ? 3.583 -5.768 9.074 1.00 89.88 132 VAL A O 1
ATOM 1010 N N . VAL A 1 133 ? 3.666 -4.590 10.988 1.00 88.06 133 VAL A N 1
ATOM 1011 C CA . VAL A 1 133 ? 5.114 -4.710 11.169 1.00 88.06 133 VAL A CA 1
ATOM 1012 C C . VAL A 1 133 ? 5.373 -5.838 12.160 1.00 88.06 133 VAL A C 1
ATOM 1014 O O . VAL A 1 133 ? 5.018 -5.745 13.336 1.00 88.06 133 VAL A O 1
ATOM 1017 N N . LEU A 1 134 ? 5.980 -6.922 11.685 1.00 82.81 134 LEU A N 1
ATOM 1018 C CA . LEU A 1 134 ? 6.402 -8.030 12.531 1.00 82.81 134 LEU A CA 1
ATOM 1019 C C . LEU A 1 134 ? 7.891 -7.896 12.845 1.00 82.81 134 LEU A C 1
ATOM 1021 O O . LEU A 1 134 ? 8.752 -8.134 11.997 1.00 82.81 134 LEU A O 1
ATOM 1025 N N . GLY A 1 135 ? 8.173 -7.509 14.089 1.00 70.88 135 GLY A N 1
ATOM 1026 C CA . GLY A 1 135 ? 9.491 -7.615 14.710 1.00 70.88 135 GLY A CA 1
ATOM 1027 C C . GLY A 1 135 ? 9.670 -8.948 15.442 1.00 70.88 135 GLY A C 1
ATOM 1028 O O . GLY A 1 135 ? 8.739 -9.745 15.551 1.00 70.88 135 GLY A O 1
ATOM 1029 N N . ARG A 1 136 ? 10.868 -9.181 15.993 1.00 56.56 136 ARG A N 1
ATOM 1030 C CA . ARG A 1 136 ? 11.225 -10.438 16.686 1.00 56.56 136 ARG A CA 1
ATOM 1031 C C . ARG A 1 136 ? 10.294 -10.815 17.845 1.00 56.56 136 ARG A C 1
ATOM 1033 O O . ARG A 1 136 ? 10.145 -12.001 18.115 1.00 56.56 136 ARG A O 1
ATOM 1040 N N . GLU A 1 137 ? 9.683 -9.837 18.508 1.00 54.25 137 GLU A N 1
ATOM 1041 C CA . GLU A 1 137 ? 8.899 -10.050 19.734 1.00 54.25 137 GLU A CA 1
ATOM 1042 C C . GLU A 1 137 ? 7.391 -10.246 19.473 1.00 54.25 137 GLU A C 1
ATOM 1044 O O . GLU A 1 137 ? 6.720 -10.898 20.265 1.00 54.25 137 GLU A O 1
ATOM 1049 N N . ASN A 1 138 ? 6.868 -9.811 18.317 1.00 55.19 138 ASN A N 1
ATOM 1050 C CA . ASN A 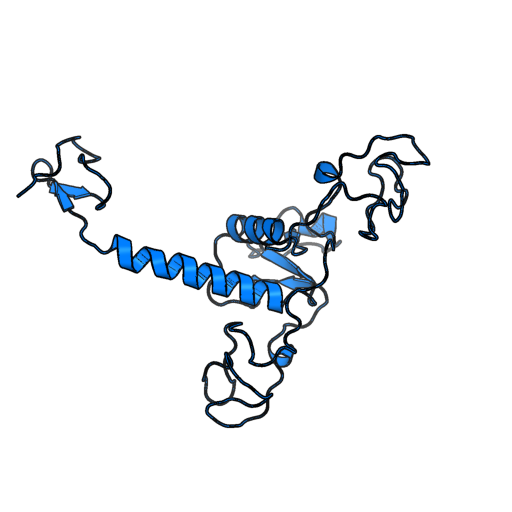1 138 ? 5.417 -9.746 18.058 1.00 55.19 138 ASN A CA 1
ATOM 1051 C C . ASN A 1 138 ? 4.845 -10.930 17.244 1.00 55.19 138 ASN A C 1
ATOM 1053 O O . ASN A 1 138 ? 3.629 -11.045 17.089 1.00 55.19 138 ASN A O 1
ATOM 1057 N N . VAL A 1 139 ? 5.689 -11.822 16.706 1.00 53.94 139 VAL A N 1
ATOM 1058 C CA . VAL A 1 139 ? 5.249 -12.933 15.826 1.00 53.94 139 VAL A CA 1
ATOM 1059 C C . VAL A 1 139 ? 4.457 -14.001 16.590 1.00 53.94 139 VAL A C 1
ATOM 1061 O O . VAL A 1 139 ? 3.450 -14.503 16.088 1.00 53.94 139 VAL A O 1
ATOM 1064 N N . SER A 1 140 ? 4.884 -14.332 17.811 1.00 49.09 140 SER A N 1
ATOM 1065 C CA . SER A 1 140 ? 4.225 -15.359 18.629 1.00 49.09 140 SER A CA 1
ATOM 1066 C C . SER A 1 140 ? 2.855 -14.908 19.147 1.00 49.09 140 SER A C 1
ATOM 1068 O O . SER A 1 140 ? 1.949 -15.733 19.244 1.00 49.09 140 SER A O 1
ATOM 1070 N N . GLU A 1 141 ? 2.684 -13.618 19.455 1.00 53.88 141 GLU A N 1
ATOM 1071 C CA . GLU A 1 141 ? 1.439 -13.079 20.025 1.00 53.88 141 GLU A CA 1
ATOM 1072 C C . GLU A 1 141 ? 0.338 -12.858 18.978 1.00 53.88 141 GLU A C 1
ATOM 1074 O O . GLU A 1 141 ? -0.831 -13.097 19.271 1.00 53.88 141 GLU A O 1
ATOM 1079 N N . LEU A 1 142 ? 0.689 -12.452 17.751 1.00 54.84 142 LEU A N 1
ATOM 1080 C CA . LEU A 1 142 ? -0.299 -12.159 16.702 1.00 54.84 142 LEU A CA 1
ATOM 1081 C C . LEU A 1 142 ? -0.738 -13.389 15.897 1.00 54.84 142 LEU A C 1
ATOM 1083 O O . LEU A 1 142 ? -1.880 -13.440 15.447 1.00 54.84 142 LEU A O 1
ATOM 1087 N N . PHE A 1 143 ? 0.142 -14.379 15.713 1.00 56.66 143 PHE A N 1
ATOM 1088 C CA . PHE A 1 143 ? -0.108 -15.495 14.788 1.00 56.66 143 PHE A CA 1
ATOM 1089 C C . PHE A 1 143 ? 0.004 -16.889 15.422 1.00 56.66 143 PHE A C 1
ATOM 1091 O O . PHE A 1 143 ? -0.171 -17.885 14.722 1.00 56.66 143 PHE A O 1
ATOM 1098 N N . GLY A 1 144 ? 0.303 -16.998 16.724 1.00 49.94 144 GLY A N 1
ATOM 1099 C CA . GLY A 1 144 ? 0.444 -18.293 17.408 1.00 49.94 144 GLY A CA 1
ATOM 1100 C C . GLY A 1 144 ? 1.568 -19.178 16.850 1.00 49.94 144 GLY A C 1
ATOM 1101 O O . GLY A 1 144 ? 1.599 -20.383 17.104 1.00 49.94 144 GLY A O 1
ATOM 1102 N N . LEU A 1 145 ? 2.484 -18.596 16.072 1.00 51.53 145 LEU A N 1
ATOM 1103 C CA . LEU A 1 145 ? 3.624 -19.285 15.483 1.00 51.53 145 LEU A CA 1
ATOM 1104 C C . LEU A 1 145 ? 4.729 -19.401 16.534 1.00 51.53 145 LEU A C 1
ATOM 1106 O O . LEU A 1 145 ? 5.323 -18.406 16.944 1.00 51.53 145 LEU A O 1
ATOM 1110 N N . THR A 1 146 ? 5.023 -20.624 16.970 1.00 41.50 146 THR A N 1
ATOM 1111 C CA . THR A 1 146 ? 6.165 -20.910 17.838 1.00 41.50 146 THR A CA 1
ATOM 1112 C C . THR A 1 146 ? 7.466 -20.703 17.066 1.00 41.50 146 THR A C 1
ATOM 1114 O O . THR A 1 146 ? 7.863 -21.522 16.244 1.00 41.50 146 THR A O 1
ATOM 1117 N N . SER A 1 147 ? 8.145 -19.602 17.388 1.00 44.91 147 SER A N 1
ATOM 1118 C CA . SER A 1 147 ? 9.533 -19.304 17.028 1.00 44.91 147 SER A CA 1
ATOM 1119 C C . SER A 1 147 ? 9.795 -19.106 15.532 1.00 44.91 147 SER A C 1
ATOM 1121 O O . SER A 1 147 ? 10.190 -20.012 14.799 1.00 44.91 147 SER A O 1
ATOM 1123 N N . ALA A 1 148 ? 9.704 -17.843 15.118 1.00 44.34 148 ALA A N 1
ATOM 1124 C CA . ALA A 1 148 ? 10.500 -17.300 14.025 1.00 44.34 148 ALA A CA 1
ATOM 1125 C C . ALA A 1 148 ? 11.972 -17.737 14.191 1.00 44.34 148 ALA A C 1
ATOM 1127 O O . ALA A 1 148 ? 12.610 -17.430 15.200 1.00 44.34 148 ALA A O 1
ATOM 1128 N N . GLY A 1 149 ? 12.499 -18.496 13.227 1.00 43.66 149 GLY A N 1
ATOM 1129 C CA . GLY A 1 149 ? 13.886 -18.958 13.239 1.00 43.66 149 GLY A CA 1
ATOM 1130 C C . GLY A 1 149 ? 14.896 -17.800 13.357 1.00 43.66 149 GLY A C 1
ATOM 1131 O O . GLY A 1 149 ? 14.582 -16.652 13.024 1.00 43.66 149 GLY A O 1
ATOM 1132 N N . PRO A 1 150 ? 16.125 -18.075 13.827 1.00 39.75 150 PRO A N 1
ATOM 1133 C CA . PRO A 1 150 ? 17.148 -17.054 14.022 1.00 39.75 150 PRO A CA 1
ATOM 1134 C C . PRO A 1 150 ? 17.566 -16.476 12.663 1.00 39.75 150 PRO A C 1
ATOM 1136 O O . PRO A 1 150 ? 18.320 -17.097 11.922 1.00 39.75 150 PRO A O 1
ATOM 1139 N N . GLY A 1 151 ? 17.046 -15.296 12.317 1.00 48.19 151 GLY A N 1
ATOM 1140 C CA . GLY A 1 151 ? 17.363 -14.621 11.051 1.00 48.19 151 GLY A CA 1
ATOM 1141 C C . GLY A 1 151 ? 16.302 -13.650 10.531 1.00 48.19 151 GLY A C 1
ATOM 1142 O O . GLY A 1 151 ? 16.603 -12.863 9.642 1.00 48.19 151 GLY A O 1
ATOM 1143 N N . LEU A 1 152 ? 15.087 -13.655 11.086 1.00 53.31 152 LEU A N 1
ATOM 1144 C CA . LEU A 1 152 ? 14.039 -12.728 10.657 1.00 53.31 152 LEU A CA 1
ATOM 1145 C C . LEU A 1 152 ? 14.328 -11.316 11.195 1.00 53.31 152 LEU A C 1
ATOM 1147 O O . LEU A 1 152 ? 14.220 -11.056 12.397 1.00 53.31 152 LEU A O 1
ATOM 1151 N N . GLY A 1 153 ? 14.776 -10.434 10.298 1.00 64.38 153 GLY A N 1
ATOM 1152 C CA . GLY A 1 153 ? 14.707 -8.987 10.488 1.00 64.38 153 GLY A CA 1
ATOM 1153 C C . GLY A 1 153 ? 13.252 -8.512 10.493 1.00 64.38 153 GLY A C 1
ATOM 1154 O O . GLY A 1 153 ? 12.347 -9.267 10.129 1.00 64.38 153 GLY A O 1
ATOM 1155 N N . GLU A 1 154 ? 13.024 -7.269 10.919 1.00 77.75 154 GLU A N 1
ATOM 1156 C CA . GLU A 1 154 ? 11.693 -6.657 10.863 1.00 77.75 154 GLU A CA 1
ATOM 1157 C C . GLU A 1 154 ? 11.123 -6.765 9.448 1.00 77.75 154 GLU A C 1
ATOM 1159 O O . GLU A 1 154 ? 11.766 -6.368 8.477 1.00 77.75 154 GLU A O 1
ATOM 1164 N N . SER A 1 155 ? 9.931 -7.345 9.332 1.00 86.19 155 SER A N 1
ATOM 1165 C CA . SER A 1 155 ? 9.261 -7.550 8.050 1.00 86.19 155 SER A CA 1
ATOM 1166 C C . SER A 1 155 ? 7.877 -6.922 8.087 1.00 86.19 155 SER A C 1
ATOM 1168 O O . SER A 1 155 ? 7.132 -7.091 9.052 1.00 86.19 155 SER A O 1
ATOM 1170 N N . ILE A 1 156 ? 7.532 -6.203 7.022 1.00 90.81 156 ILE A N 1
ATOM 1171 C CA . ILE A 1 156 ? 6.203 -5.619 6.837 1.00 90.81 156 ILE A CA 1
ATOM 1172 C C . ILE A 1 156 ? 5.360 -6.590 6.027 1.00 90.81 156 ILE A C 1
ATOM 1174 O O . ILE A 1 156 ? 5.810 -7.089 4.992 1.00 90.81 156 ILE A O 1
ATOM 1178 N N . TYR A 1 157 ? 4.140 -6.821 6.490 1.00 92.50 157 TYR A N 1
ATOM 1179 C CA . TYR A 1 157 ? 3.126 -7.603 5.804 1.00 92.50 157 TYR A CA 1
ATOM 1180 C C . TYR A 1 157 ? 1.974 -6.700 5.387 1.00 92.50 157 TYR A C 1
ATOM 1182 O O . TYR A 1 157 ? 1.534 -5.853 6.166 1.00 92.50 157 TYR A O 1
ATOM 1190 N N . VAL A 1 158 ? 1.466 -6.912 4.177 1.00 93.62 158 VAL A N 1
ATOM 1191 C CA . VAL A 1 158 ? 0.296 -6.211 3.628 1.00 93.62 158 VAL A CA 1
ATOM 1192 C C . VAL A 1 158 ? -0.710 -7.222 3.081 1.00 93.62 158 VAL A C 1
ATOM 1194 O O . VAL A 1 158 ? -0.288 -8.289 2.626 1.00 93.62 158 VAL A O 1
ATOM 1197 N N . PRO A 1 159 ? -2.022 -6.934 3.077 1.00 94.19 159 PRO A N 1
ATOM 1198 C CA . PRO A 1 159 ? -2.985 -7.810 2.426 1.00 94.19 159 PRO A CA 1
ATOM 1199 C C . PRO A 1 159 ? -2.698 -7.927 0.927 1.00 94.19 159 PRO A C 1
ATOM 1201 O O . PRO A 1 159 ? -2.341 -6.946 0.270 1.00 94.19 159 PRO A O 1
ATOM 1204 N N . ALA A 1 160 ? -2.915 -9.112 0.363 1.00 93.19 160 ALA A N 1
ATOM 1205 C CA . ALA A 1 160 ? -2.611 -9.420 -1.033 1.00 93.19 160 ALA A CA 1
ATOM 1206 C C . ALA A 1 160 ? -3.361 -8.547 -2.050 1.00 93.19 160 ALA A C 1
ATOM 1208 O O . ALA A 1 160 ? -2.881 -8.343 -3.168 1.00 93.19 160 ALA A O 1
ATOM 1209 N N . ASP A 1 161 ? -4.520 -8.013 -1.668 1.00 94.75 161 ASP A N 1
ATOM 1210 C CA . ASP A 1 161 ? -5.309 -7.099 -2.497 1.00 94.75 161 ASP A CA 1
ATOM 1211 C C . ASP A 1 161 ? -4.643 -5.720 -2.648 1.00 94.75 161 ASP A C 1
ATOM 1213 O O . ASP A 1 161 ? -4.891 -5.030 -3.629 1.00 94.75 161 ASP A O 1
ATOM 1217 N N . PHE A 1 162 ? -3.760 -5.334 -1.719 1.00 96.12 162 PHE A N 1
ATOM 1218 C CA . PHE A 1 162 ? -2.998 -4.078 -1.752 1.00 96.12 162 PHE A CA 1
ATOM 1219 C C . PHE A 1 162 ? -1.603 -4.239 -2.366 1.00 96.12 162 PHE A C 1
ATOM 1221 O O . PHE A 1 162 ? -0.806 -3.302 -2.352 1.00 96.12 162 PHE A O 1
ATOM 1228 N N . TYR A 1 163 ? -1.283 -5.409 -2.920 1.00 95.69 163 TYR A N 1
ATOM 1229 C CA . TYR A 1 163 ? 0.038 -5.686 -3.482 1.00 95.69 163 TYR A CA 1
ATOM 1230 C C . TYR A 1 163 ? 0.481 -4.629 -4.510 1.00 95.69 163 TYR A C 1
ATOM 1232 O O . TYR A 1 163 ? 1.582 -4.085 -4.413 1.00 95.69 163 TYR A O 1
ATOM 1240 N N . PHE A 1 164 ? -0.394 -4.273 -5.457 1.00 96.25 164 PHE A N 1
ATOM 1241 C CA . PHE A 1 164 ? -0.073 -3.284 -6.492 1.00 96.25 164 PHE A CA 1
ATOM 1242 C C . PHE A 1 164 ? -0.032 -1.846 -5.959 1.00 96.25 164 PHE A C 1
ATOM 1244 O O . PHE A 1 164 ? 0.759 -1.047 -6.461 1.00 96.25 164 PHE A O 1
ATOM 1251 N N . ASP A 1 165 ? -0.802 -1.525 -4.913 1.00 95.62 165 ASP A N 1
ATOM 1252 C CA . ASP A 1 165 ? -0.669 -0.258 -4.187 1.00 95.62 165 ASP A CA 1
ATOM 1253 C C . ASP A 1 165 ? 0.734 -0.102 -3.604 1.00 95.62 165 ASP A C 1
ATOM 1255 O O . ASP A 1 165 ? 1.344 0.959 -3.751 1.00 95.62 165 ASP A O 1
ATOM 1259 N N . VAL A 1 166 ? 1.276 -1.164 -3.002 1.00 94.75 166 VAL A N 1
ATOM 1260 C CA . VAL A 1 166 ? 2.635 -1.124 -2.458 1.00 94.75 166 VAL A CA 1
ATOM 1261 C C . VAL A 1 166 ? 3.677 -0.981 -3.559 1.00 94.75 166 VAL A C 1
ATOM 1263 O O . VAL A 1 166 ? 4.571 -0.146 -3.429 1.00 94.75 166 VAL A O 1
ATOM 1266 N N . LEU A 1 167 ? 3.559 -1.727 -4.663 1.00 94.38 167 LEU A N 1
ATOM 1267 C CA . LEU A 1 167 ? 4.493 -1.588 -5.786 1.00 94.38 167 LEU A CA 1
ATOM 1268 C C . LEU A 1 167 ? 4.493 -0.163 -6.354 1.00 94.38 167 LEU A C 1
ATOM 1270 O O . LEU A 1 167 ? 5.561 0.414 -6.561 1.00 94.38 167 LEU A O 1
ATOM 1274 N N . ALA A 1 168 ? 3.311 0.427 -6.556 1.00 93.62 168 ALA A N 1
ATOM 1275 C CA . ALA A 1 168 ? 3.184 1.805 -7.023 1.00 93.62 168 ALA A CA 1
ATOM 1276 C C . ALA A 1 168 ? 3.795 2.807 -6.029 1.00 93.62 168 ALA A C 1
ATOM 1278 O O . ALA A 1 168 ? 4.505 3.726 -6.439 1.00 93.62 168 ALA A O 1
ATOM 1279 N N . LEU A 1 169 ? 3.564 2.614 -4.727 1.00 92.50 169 LEU A N 1
ATOM 1280 C CA . LEU A 1 169 ? 4.100 3.471 -3.668 1.00 92.50 169 LEU A CA 1
ATOM 1281 C C . LEU A 1 169 ? 5.629 3.417 -3.612 1.00 92.50 169 LEU A C 1
ATOM 1283 O O . LEU A 1 169 ? 6.286 4.457 -3.567 1.00 92.50 169 LEU A O 1
ATOM 1287 N N . VAL A 1 170 ? 6.205 2.217 -3.672 1.00 90.94 170 VAL A N 1
ATOM 1288 C CA . VAL A 1 170 ? 7.661 2.033 -3.665 1.00 90.94 170 VAL A CA 1
ATOM 1289 C C . VAL A 1 170 ? 8.296 2.626 -4.925 1.00 90.94 170 VAL A C 1
ATOM 1291 O O . VAL A 1 170 ? 9.360 3.240 -4.845 1.00 90.94 170 VAL A O 1
ATOM 1294 N N . ARG A 1 171 ? 7.635 2.520 -6.085 1.00 90.38 171 ARG A N 1
ATOM 1295 C CA . ARG A 1 171 ? 8.104 3.142 -7.335 1.00 90.38 171 ARG A CA 1
ATOM 1296 C C . ARG A 1 171 ? 8.054 4.663 -7.287 1.00 90.38 171 ARG A C 1
ATOM 1298 O O . ARG A 1 171 ? 9.034 5.302 -7.668 1.00 90.38 171 ARG A O 1
ATOM 1305 N N . ALA A 1 172 ? 6.967 5.234 -6.772 1.00 89.31 172 ALA A N 1
ATOM 1306 C CA . ALA A 1 172 ? 6.865 6.674 -6.553 1.00 89.31 172 ALA A CA 1
ATOM 1307 C C . ALA A 1 172 ? 7.989 7.168 -5.628 1.00 89.31 172 ALA A C 1
ATOM 1309 O O . ALA A 1 172 ? 8.675 8.135 -5.951 1.00 89.31 172 ALA A O 1
ATOM 1310 N N . TRP A 1 173 ? 8.261 6.440 -4.542 1.00 86.50 173 TRP A N 1
ATOM 1311 C CA . TRP A 1 173 ? 9.346 6.771 -3.622 1.00 86.50 173 TRP A CA 1
ATOM 1312 C C . TRP A 1 173 ? 10.740 6.677 -4.258 1.00 86.50 173 TRP A C 1
ATOM 1314 O O . TRP A 1 173 ? 11.580 7.552 -4.039 1.00 86.50 173 TRP A O 1
ATOM 1324 N N . ALA A 1 174 ? 10.998 5.642 -5.063 1.00 85.62 174 ALA A N 1
ATOM 1325 C CA . ALA A 1 174 ? 12.261 5.502 -5.784 1.00 85.62 174 ALA A CA 1
ATOM 1326 C C . ALA A 1 174 ? 12.468 6.647 -6.794 1.00 85.62 174 ALA A C 1
ATOM 1328 O O . ALA A 1 174 ? 13.588 7.136 -6.946 1.00 85.62 174 ALA A O 1
ATOM 1329 N N . ALA A 1 175 ? 11.397 7.113 -7.445 1.00 84.75 175 ALA A N 1
ATOM 1330 C CA . ALA A 1 175 ? 11.441 8.267 -8.340 1.00 84.75 175 ALA A CA 1
ATOM 1331 C C . ALA A 1 175 ? 11.703 9.584 -7.582 1.00 84.75 175 ALA A C 1
ATOM 1333 O O . ALA A 1 175 ? 12.534 10.380 -8.019 1.00 84.75 175 ALA A O 1
ATOM 1334 N N . GLU A 1 176 ? 11.056 9.789 -6.428 1.00 83.56 176 GLU A N 1
ATOM 1335 C CA . GLU A 1 176 ? 11.300 10.938 -5.541 1.00 83.56 176 GLU A CA 1
ATOM 1336 C C . GLU A 1 176 ? 12.758 10.956 -5.050 1.00 83.56 176 GLU A C 1
ATOM 1338 O O . GLU A 1 176 ? 13.453 11.964 -5.183 1.00 83.56 176 GLU A O 1
ATOM 1343 N N . SER A 1 177 ? 13.260 9.818 -4.573 1.00 74.56 177 SER A N 1
ATOM 1344 C CA . SER A 1 177 ? 14.606 9.703 -4.001 1.00 74.56 177 SER A CA 1
ATOM 1345 C C . SER A 1 177 ? 15.706 9.786 -5.068 1.00 74.56 177 SER A C 1
ATOM 1347 O O . SER A 1 177 ? 16.714 10.465 -4.876 1.00 74.56 177 SER A O 1
ATOM 1349 N N . GLY A 1 178 ? 15.489 9.193 -6.249 1.00 59.78 178 GLY A N 1
ATOM 1350 C CA . GLY A 1 178 ? 16.410 9.299 -7.389 1.00 59.78 178 GLY A CA 1
ATOM 1351 C C . GLY A 1 178 ? 16.491 10.710 -7.987 1.00 59.78 178 GLY A C 1
ATOM 1352 O O . GLY A 1 178 ? 17.498 11.067 -8.597 1.00 59.78 178 GLY A O 1
ATOM 1353 N N . SER A 1 179 ? 15.461 11.538 -7.783 1.00 53.19 179 SER A N 1
ATOM 1354 C CA . SER A 1 179 ? 15.465 12.941 -8.210 1.00 53.19 179 SER A CA 1
ATOM 1355 C C . SER A 1 179 ? 16.250 13.878 -7.274 1.00 53.19 179 SER A C 1
ATOM 1357 O O . SER A 1 179 ? 16.641 14.965 -7.702 1.00 53.19 179 SER A O 1
ATOM 1359 N N . GLY A 1 180 ? 16.564 13.440 -6.046 1.00 44.88 180 GLY A N 1
ATOM 1360 C CA . GLY A 1 180 ? 17.404 14.176 -5.090 1.00 44.88 180 GLY A CA 1
ATOM 1361 C C . GLY A 1 180 ? 18.912 14.019 -5.330 1.00 44.88 180 GLY A C 1
ATOM 1362 O O . GLY A 1 180 ? 19.657 14.998 -5.266 1.00 44.88 180 GLY A O 1
ATOM 1363 N N . ASP A 1 181 ? 19.366 12.825 -5.720 1.00 44.84 181 ASP A N 1
ATOM 1364 C CA . ASP A 1 181 ? 20.801 12.524 -5.882 1.00 44.84 181 ASP A CA 1
ATOM 1365 C C . ASP A 1 181 ? 21.460 13.210 -7.093 1.00 44.84 181 ASP A C 1
ATOM 1367 O O . ASP A 1 181 ? 22.676 13.420 -7.126 1.00 44.84 181 ASP A O 1
ATOM 1371 N N . ALA A 1 182 ? 20.679 13.595 -8.106 1.00 45.53 182 ALA A N 1
ATOM 1372 C CA . ALA A 1 182 ? 21.199 14.337 -9.258 1.00 45.53 182 ALA A CA 1
ATOM 1373 C C . ALA A 1 182 ? 21.370 15.844 -8.978 1.00 45.53 182 ALA A C 1
ATOM 1375 O O . ALA A 1 182 ? 22.097 16.525 -9.709 1.00 45.53 182 ALA A O 1
ATOM 1376 N N . ALA A 1 183 ? 20.720 16.370 -7.932 1.00 44.16 183 ALA A N 1
ATOM 1377 C CA . ALA A 1 183 ? 20.858 17.761 -7.512 1.00 44.16 183 ALA A CA 1
ATOM 1378 C C . ALA A 1 183 ? 21.971 17.946 -6.466 1.00 44.16 183 ALA A C 1
ATOM 1380 O O . ALA A 1 183 ? 22.660 18.964 -6.521 1.00 44.16 183 ALA A O 1
ATOM 1381 N N . ASP A 1 184 ? 22.212 16.960 -5.592 1.00 46.78 184 ASP A N 1
ATOM 1382 C CA . ASP A 1 184 ? 23.213 17.078 -4.515 1.00 46.78 184 ASP A CA 1
ATOM 1383 C C . ASP A 1 184 ? 24.646 16.706 -4.945 1.00 46.78 184 ASP A C 1
ATOM 1385 O O . ASP A 1 184 ? 25.629 17.143 -4.353 1.00 46.78 184 ASP A O 1
ATOM 1389 N N . LYS A 1 185 ? 24.814 16.030 -6.093 1.00 47.84 185 LYS A N 1
ATOM 1390 C CA . LYS A 1 185 ? 26.134 15.890 -6.746 1.00 47.84 185 LYS A CA 1
ATOM 1391 C C . LYS A 1 185 ? 26.649 17.177 -7.398 1.00 47.84 185 LYS A C 1
ATOM 1393 O O . LYS A 1 185 ? 27.693 17.166 -8.055 1.00 47.84 185 LYS A O 1
ATOM 1398 N N . ARG A 1 186 ? 25.952 18.307 -7.240 1.00 50.75 186 ARG A N 1
ATOM 1399 C CA . ARG A 1 186 ? 26.462 19.618 -7.654 1.00 50.75 186 ARG A CA 1
ATOM 1400 C C . ARG A 1 186 ? 27.329 20.201 -6.540 1.00 50.75 186 ARG A C 1
ATOM 1402 O O . ARG A 1 186 ? 26.930 21.080 -5.783 1.00 50.75 186 ARG A O 1
ATOM 1409 N N . SER A 1 187 ? 28.578 19.735 -6.557 1.00 63.34 187 SER A N 1
ATOM 1410 C CA . SER A 1 187 ? 29.775 20.337 -5.952 1.00 63.34 187 SER A CA 1
ATOM 1411 C C . SER A 1 187 ? 29.776 20.466 -4.425 1.00 63.34 187 SER A C 1
ATOM 1413 O O . SER A 1 187 ? 29.557 21.547 -3.869 1.00 63.34 187 SER A O 1
ATOM 1415 N N . GLU A 1 188 ? 30.139 19.359 -3.770 1.00 85.19 188 GLU A N 1
ATOM 1416 C CA . GLU A 1 188 ? 30.891 19.388 -2.509 1.00 85.19 188 GLU A CA 1
ATOM 1417 C C . GLU A 1 188 ? 32.069 20.371 -2.627 1.00 85.19 188 GLU A C 1
ATOM 1419 O O . GLU A 1 188 ? 32.668 20.513 -3.700 1.00 85.19 188 GLU A O 1
ATOM 1424 N N . TRP A 1 189 ? 32.395 21.071 -1.541 1.00 88.00 189 TRP A N 1
ATOM 1425 C CA . TRP A 1 189 ? 33.520 22.005 -1.506 1.00 88.00 189 TRP A CA 1
ATOM 1426 C C . TRP A 1 189 ? 34.492 21.639 -0.388 1.00 88.00 189 TRP A C 1
ATOM 1428 O O . TRP A 1 189 ? 34.092 21.279 0.720 1.00 88.00 189 TRP A O 1
ATOM 1438 N N . SER A 1 190 ? 35.787 21.739 -0.671 1.00 91.25 190 SER A N 1
ATOM 1439 C CA . SER A 1 190 ? 36.831 21.546 0.335 1.00 91.25 190 SER A CA 1
ATOM 1440 C C . SER A 1 190 ? 37.118 22.863 1.046 1.00 91.25 190 SER A C 1
ATOM 1442 O O . SER A 1 190 ? 37.283 23.904 0.406 1.00 91.25 190 SER A O 1
ATOM 1444 N N . CYS A 1 191 ? 37.190 22.831 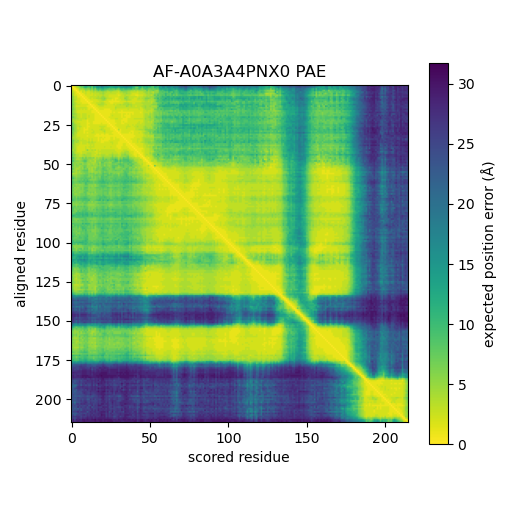2.374 1.00 90.69 191 CYS A N 1
ATOM 1445 C CA . CYS A 1 191 ? 37.512 24.007 3.167 1.00 90.69 191 CYS A CA 1
ATOM 1446 C C . CYS A 1 191 ? 38.956 24.455 2.923 1.00 90.69 191 CYS A C 1
ATOM 1448 O O . CYS A 1 191 ? 39.886 23.673 3.105 1.00 90.69 191 CYS A O 1
ATOM 1450 N N . ALA A 1 192 ? 39.154 25.730 2.582 1.00 90.62 192 ALA A N 1
ATOM 1451 C CA . ALA A 1 192 ? 40.485 26.292 2.357 1.00 90.62 192 ALA A CA 1
ATOM 1452 C C . ALA A 1 192 ? 41.349 26.363 3.632 1.00 90.62 192 ALA A C 1
ATOM 1454 O O . ALA A 1 192 ? 42.571 26.420 3.529 1.00 90.62 192 ALA A O 1
ATOM 1455 N N . GLU A 1 193 ? 40.738 26.354 4.822 1.00 91.94 193 GLU A N 1
ATOM 1456 C CA . GLU A 1 193 ? 41.477 26.457 6.086 1.00 91.94 193 GLU A CA 1
ATOM 1457 C C . GLU A 1 193 ? 41.892 25.104 6.663 1.00 91.94 193 GLU A C 1
ATOM 1459 O O . GLU A 1 193 ? 43.022 24.956 7.123 1.00 91.94 193 GLU A O 1
ATOM 1464 N N . CYS A 1 194 ? 40.998 24.111 6.651 1.00 92.94 194 CYS A N 1
ATOM 1465 C CA . CYS A 1 194 ? 41.263 22.812 7.280 1.00 92.94 194 CYS A CA 1
ATOM 1466 C C . CYS A 1 194 ? 41.313 21.629 6.304 1.00 92.94 194 CYS A C 1
ATOM 1468 O O . CYS A 1 194 ? 41.676 20.532 6.715 1.00 92.94 194 CYS A O 1
ATOM 1470 N N . GLY A 1 195 ? 40.963 21.827 5.030 1.00 90.06 195 GLY A N 1
ATOM 1471 C CA . GLY A 1 195 ? 40.963 20.777 4.006 1.00 90.06 195 GLY A CA 1
ATOM 1472 C C . GLY A 1 195 ? 39.766 19.820 4.046 1.00 90.06 195 GLY A C 1
ATOM 1473 O O . GLY A 1 195 ? 39.673 18.949 3.186 1.00 90.06 195 GLY A O 1
ATOM 1474 N N . GLU A 1 196 ? 38.845 19.976 5.002 1.00 91.81 196 GLU A N 1
ATOM 1475 C CA . GLU A 1 196 ? 37.681 19.095 5.159 1.00 91.81 196 GLU A CA 1
ATOM 1476 C C . GLU A 1 196 ? 36.698 19.226 3.986 1.00 91.81 196 GLU A C 1
ATOM 1478 O O . GLU A 1 196 ? 36.480 20.331 3.478 1.00 91.81 196 GLU A O 1
ATOM 1483 N N . PHE A 1 197 ? 36.061 18.124 3.585 1.00 90.25 197 PHE A N 1
ATOM 1484 C CA . PHE A 1 197 ? 34.997 18.143 2.579 1.00 90.25 197 PHE A CA 1
ATOM 1485 C C . PHE A 1 197 ? 33.658 18.521 3.215 1.00 90.25 197 PHE A C 1
ATOM 1487 O O . PHE A 1 197 ? 33.258 17.981 4.246 1.00 90.25 197 PHE A O 1
ATOM 1494 N N . ASN A 1 198 ? 32.967 19.476 2.598 1.00 88.38 198 ASN A N 1
ATOM 1495 C CA . ASN A 1 198 ? 31.697 20.003 3.076 1.00 88.38 198 ASN A CA 1
ATOM 1496 C C . ASN A 1 198 ? 30.628 19.832 1.987 1.00 88.38 198 ASN A C 1
ATOM 1498 O O . ASN A 1 198 ? 30.891 20.144 0.817 1.00 88.38 198 ASN A O 1
ATOM 1502 N N . PRO A 1 199 ? 29.410 19.400 2.353 1.00 85.50 199 PRO A N 1
ATOM 1503 C CA . PRO A 1 199 ? 28.287 19.379 1.428 1.00 85.50 199 PRO A CA 1
ATOM 1504 C C . PRO A 1 199 ? 27.958 20.777 0.891 1.00 85.50 199 PRO A C 1
ATOM 1506 O O . PRO A 1 199 ? 28.186 21.798 1.545 1.00 85.50 199 PRO A O 1
ATOM 1509 N N . SER A 1 200 ? 27.377 20.822 -0.305 1.00 81.12 200 SER A N 1
ATOM 1510 C CA . SER A 1 200 ? 27.119 22.062 -1.047 1.00 81.12 200 SER A CA 1
ATOM 1511 C C . SER A 1 200 ? 26.194 23.053 -0.317 1.00 81.12 200 SER A C 1
ATOM 1513 O O . SER A 1 200 ? 26.332 24.262 -0.514 1.00 81.12 200 SER A O 1
ATOM 1515 N N . HIS A 1 201 ? 25.298 22.555 0.544 1.00 81.81 201 HIS A N 1
ATOM 1516 C CA . HIS A 1 201 ? 24.314 23.340 1.298 1.00 81.81 201 HIS A CA 1
ATOM 1517 C C . HIS A 1 201 ? 24.882 24.056 2.536 1.00 81.81 201 HIS A C 1
ATOM 1519 O O . HIS A 1 201 ? 24.192 24.880 3.132 1.00 81.81 201 HIS A O 1
ATOM 1525 N N . PHE A 1 202 ? 26.125 23.769 2.930 1.00 85.94 202 PHE A N 1
ATOM 1526 C CA . PHE A 1 202 ? 26.791 24.464 4.029 1.00 85.94 202 PHE A CA 1
ATOM 1527 C C . PHE A 1 202 ? 27.504 25.731 3.535 1.00 85.94 202 PHE A C 1
ATOM 1529 O O . PHE A 1 202 ? 28.355 25.675 2.644 1.00 85.94 202 PHE A O 1
ATOM 1536 N N . GLU A 1 203 ? 27.204 26.871 4.164 1.00 88.69 203 GLU A N 1
ATOM 1537 C CA . GLU A 1 203 ? 27.927 28.138 3.950 1.00 88.69 203 GLU A CA 1
ATOM 1538 C C . GLU A 1 203 ? 29.197 28.255 4.813 1.00 88.69 203 GLU A C 1
ATOM 1540 O O . GLU A 1 203 ? 30.091 29.045 4.500 1.00 88.69 203 GLU A O 1
ATOM 1545 N N . LEU A 1 204 ? 29.283 27.456 5.883 1.00 92.00 204 LEU A N 1
ATOM 1546 C CA . LEU A 1 204 ? 30.403 27.386 6.822 1.00 92.00 204 LEU A CA 1
ATOM 1547 C C . LEU A 1 204 ? 30.951 25.962 6.876 1.00 92.00 204 LEU A C 1
ATOM 1549 O O . LEU A 1 204 ? 30.190 24.999 6.792 1.00 92.00 204 LEU A O 1
ATOM 1553 N N . CYS A 1 205 ? 32.258 25.817 7.072 1.00 91.12 205 CYS A N 1
ATOM 1554 C CA . CYS A 1 205 ? 32.852 24.509 7.287 1.00 91.12 205 CYS A CA 1
ATOM 1555 C C . CYS A 1 205 ? 32.326 23.898 8.589 1.00 91.12 205 CYS A C 1
ATOM 1557 O O . CYS A 1 205 ? 32.441 24.512 9.646 1.00 91.12 205 CYS A O 1
ATOM 1559 N N . TRP A 1 206 ? 31.789 22.679 8.549 1.00 91.00 206 TRP A N 1
ATOM 1560 C CA . TRP A 1 206 ? 31.229 22.053 9.754 1.00 91.00 206 TRP A CA 1
ATOM 1561 C C . TRP A 1 206 ? 32.297 21.810 10.835 1.00 91.00 206 TRP A C 1
ATOM 1563 O O . TRP A 1 206 ? 32.000 21.924 12.023 1.00 91.00 206 TRP A O 1
ATOM 1573 N N . ASN A 1 207 ? 33.546 21.557 10.424 1.00 93.12 207 ASN A N 1
ATOM 1574 C CA . ASN A 1 207 ? 34.669 21.302 11.322 1.00 93.12 207 ASN A CA 1
ATOM 1575 C C . ASN A 1 207 ? 35.253 22.593 11.931 1.00 93.12 207 ASN A C 1
ATOM 1577 O O . ASN A 1 207 ? 35.317 22.726 13.150 1.00 93.12 207 ASN A O 1
ATOM 1581 N N . CYS A 1 208 ? 35.657 23.569 11.106 1.00 93.62 208 CYS A N 1
ATOM 1582 C CA . CYS A 1 208 ? 36.344 24.779 11.590 1.00 93.62 208 CYS A CA 1
ATOM 1583 C C . CYS A 1 208 ? 35.503 26.064 11.568 1.00 93.62 208 CYS A C 1
ATOM 1585 O O . CYS A 1 208 ? 35.994 27.114 11.971 1.00 93.62 208 CYS A O 1
ATOM 1587 N N . GLN A 1 209 ? 34.253 26.004 11.101 1.00 93.94 209 GLN A N 1
ATOM 1588 C CA . GLN A 1 209 ? 33.323 27.138 10.975 1.00 93.94 209 GLN A CA 1
ATOM 1589 C C . GLN A 1 209 ? 33.778 28.254 10.010 1.00 93.94 209 GLN A C 1
ATOM 1591 O O . GLN A 1 209 ? 33.139 29.302 9.945 1.00 93.94 209 GLN A O 1
ATOM 1596 N N . ALA A 1 210 ? 34.839 28.046 9.220 1.00 92.62 210 ALA A N 1
ATOM 1597 C CA . ALA A 1 210 ? 35.293 29.009 8.213 1.00 92.62 210 ALA A CA 1
ATOM 1598 C C . ALA A 1 210 ? 34.282 29.153 7.061 1.00 92.62 210 ALA A C 1
ATOM 1600 O O . ALA A 1 210 ? 33.674 28.170 6.636 1.00 92.62 210 ALA A O 1
ATOM 1601 N N . GLN A 1 211 ? 34.116 30.367 6.529 1.00 91.81 211 GLN A N 1
ATOM 1602 C CA . GLN A 1 211 ? 33.196 30.635 5.418 1.00 91.81 211 GLN A CA 1
ATOM 1603 C C . GLN A 1 211 ? 33.652 29.977 4.113 1.00 91.81 211 GLN A C 1
ATOM 1605 O O . GLN A 1 211 ? 34.846 29.914 3.811 1.00 91.81 211 GLN A O 1
ATOM 1610 N N . ARG A 1 212 ? 32.686 29.539 3.299 1.00 87.06 212 ARG A N 1
ATOM 1611 C CA . ARG A 1 212 ? 32.939 29.107 1.923 1.00 87.06 212 ARG A CA 1
ATOM 1612 C C . ARG A 1 212 ? 33.491 30.287 1.125 1.00 87.06 212 ARG A C 1
ATOM 1614 O O . ARG A 1 212 ? 32.790 31.276 0.913 1.00 87.06 212 ARG A O 1
ATOM 1621 N N . GLY A 1 213 ? 34.747 30.184 0.692 1.00 76.19 213 GLY A N 1
ATOM 1622 C CA . GLY A 1 213 ? 35.370 31.191 -0.162 1.00 76.19 213 GLY A CA 1
ATOM 1623 C C . GLY A 1 213 ? 34.540 31.377 -1.432 1.00 76.19 213 GLY A C 1
ATOM 1624 O O . GLY A 1 213 ? 34.325 30.419 -2.172 1.00 76.19 213 GLY A O 1
ATOM 1625 N N . ARG A 1 214 ? 34.023 32.589 -1.653 1.00 56.78 214 ARG A N 1
ATOM 1626 C CA . ARG A 1 214 ? 33.446 32.977 -2.943 1.00 56.78 214 ARG A CA 1
ATOM 1627 C C . ARG A 1 214 ? 34.614 33.384 -3.838 1.00 56.78 214 ARG A C 1
ATOM 1629 O O . ARG A 1 214 ? 35.252 34.391 -3.539 1.00 56.78 214 ARG A O 1
ATOM 1636 N N . GLU A 1 215 ? 34.918 32.587 -4.858 1.00 51.12 215 GLU A N 1
ATOM 1637 C CA . GLU A 1 215 ? 35.692 33.074 -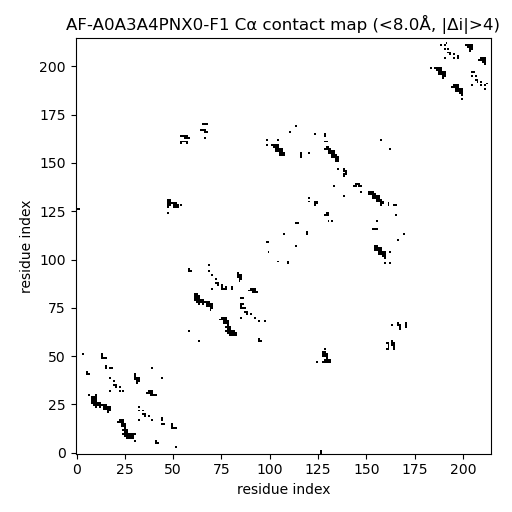6.012 1.00 51.12 215 GLU A CA 1
ATOM 1638 C C . GLU A 1 215 ? 34.861 34.075 -6.824 1.00 51.12 215 GLU A C 1
ATOM 1640 O O . GLU A 1 215 ? 33.628 33.865 -6.943 1.00 51.12 215 GLU A O 1
#

Sequence (215 aa):
MISIDLYQLPIPAWNLPCPKCGYCLNGLPSHRCPECGQHLDMEAIVPTHARLREPAWTGTELPLPDFGLHCDSCGAPLAGAVQRRCPACGRPFSPFDFRPDGEWIALSGCVDTLPPTSLIADRLADQYVPHVVLGRENVSELFGLTSAGPGLGESIYVPADFYFDVLALVRAWAAESGSGDAADKRSEWSCAECGEFNPSHFELCWNCQAQRGRE

Foldseek 3Di:
DDDQDLQDPPHDQQQFADPPPGHGSHRHRAQADPPPRDRHDSVVRRDLQTCRDAAPDQQPDPVGAQLVDADPVPRHGSHRRRDQARPPPRHGDGPCVLQDDDQKDWVVPNDPDDDPPVVLSVLCVVVSFRKDWDAQPCCCVPPVDDDDDPPDHTIMIGGSSNSSVSSNSRVVVVVVVVVVVVVFVPDFDADPPPRDTDGPPDQADPVPRHGDDDD

Radius of gyration: 23.72 Å; Cα contacts (8 Å, |Δi|>4): 302; chains: 1; bounding box: 66×54×55 Å